Protein AF-A0A7C3L200-F1 (afdb_monomer)

Radius of gyration: 25.93 Å; Cα contacts (8 Å, |Δi|>4): 426; chains: 1; bounding box: 57×47×79 Å

Mean predicted aligned error: 17.03 Å

Foldseek 3Di:
DDPDDADEAACQAPVQQPDPDADDLVVLLVVLLVVQVPLHAEYASAALDPCVVRVSRNCVLVNLLPHDDRDAQDPDPPDPPPDPPDDDDDDDPDPPDDPVLLVVLVVVLVVVVVVDDPLLVLLCVQQCPCVLQVFHKDAQPDDRNDTARIATPVLLEGEAEDDPDDDDPVVVVVVVVVQVVSVVVVHYYTYDYSVVSVLPSNVVSVVVSVVSVVVVVDDDDDDDDDDDPDGGRHGHAYEYEYQAVVRLVSQVVSCVSVVHNNHQEYEYEAEPDQVVRCVPPVDGRVVSVVRCVVVVVVCVVVNHHYHYYYHQQQADPVPGGD

Structure (mmCIF, N/CA/C/O backbone):
data_AF-A0A7C3L200-F1
#
_entry.id   AF-A0A7C3L200-F1
#
loop_
_atom_site.group_PDB
_atom_site.id
_atom_site.type_symbol
_atom_site.label_atom_id
_atom_site.label_alt_id
_atom_site.label_comp_id
_atom_site.label_asym_id
_atom_site.label_entity_id
_atom_site.label_seq_id
_atom_site.pdbx_PDB_ins_code
_atom_site.Cartn_x
_atom_site.Cartn_y
_atom_site.Cartn_z
_atom_site.occupancy
_atom_site.B_iso_or_equiv
_atom_site.auth_seq_id
_atom_site.auth_comp_id
_atom_site.auth_asym_id
_atom_site.auth_atom_id
_atom_site.pdbx_PDB_model_num
ATOM 1 N N . MET A 1 1 ? 2.269 -30.465 -7.472 1.00 78.00 1 MET A N 1
ATOM 2 C CA . MET A 1 1 ? 1.827 -29.055 -7.578 1.00 78.00 1 MET A CA 1
ATOM 3 C C . MET A 1 1 ? 1.839 -28.452 -6.184 1.00 78.00 1 MET A C 1
ATOM 5 O O . MET A 1 1 ? 1.679 -29.228 -5.246 1.00 78.00 1 MET A O 1
ATOM 9 N N . PRO A 1 2 ? 2.092 -27.143 -6.023 1.00 83.12 2 PRO A N 1
ATOM 10 C CA . PRO A 1 2 ? 2.112 -26.536 -4.698 1.00 83.12 2 PRO A CA 1
ATOM 11 C C . PRO A 1 2 ? 0.725 -26.606 -4.052 1.00 83.12 2 PRO A C 1
ATOM 13 O O . PRO A 1 2 ? -0.286 -26.453 -4.733 1.00 83.12 2 PRO A O 1
ATOM 16 N N . GLU A 1 3 ? 0.691 -26.806 -2.736 1.00 86.31 3 GLU A N 1
ATOM 17 C CA . GLU A 1 3 ? -0.548 -26.809 -1.941 1.00 86.31 3 GLU A CA 1
ATOM 18 C C . GLU A 1 3 ? -1.192 -25.417 -1.849 1.00 86.31 3 GLU A C 1
ATOM 20 O O . GLU A 1 3 ? -2.368 -25.286 -1.515 1.00 86.31 3 GLU A O 1
ATOM 25 N N . TYR A 1 4 ? -0.420 -24.366 -2.139 1.00 84.44 4 TYR A N 1
ATOM 26 C CA . TYR A 1 4 ? -0.863 -22.983 -2.086 1.00 84.44 4 TYR A CA 1
ATOM 27 C C . TYR A 1 4 ? -0.248 -22.156 -3.211 1.00 84.44 4 TYR A C 1
ATOM 29 O O . TYR A 1 4 ? 0.960 -22.212 -3.448 1.00 84.44 4 TYR A O 1
ATOM 37 N N . VAL A 1 5 ? -1.077 -21.339 -3.856 1.00 88.88 5 VAL A N 1
ATOM 38 C CA . VAL A 1 5 ? -0.648 -20.334 -4.829 1.00 88.88 5 VAL A CA 1
ATOM 39 C C . VAL A 1 5 ? -0.975 -18.968 -4.255 1.00 88.88 5 VAL A C 1
ATOM 41 O O . VAL A 1 5 ? -2.120 -18.697 -3.908 1.00 88.88 5 VAL A O 1
ATOM 44 N N . ARG A 1 6 ? 0.044 -18.114 -4.165 1.00 87.06 6 ARG A N 1
ATOM 45 C CA . ARG A 1 6 ? 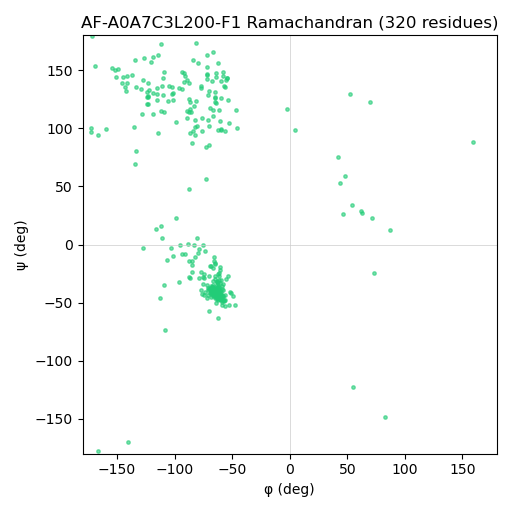-0.115 -16.730 -3.733 1.00 87.06 6 ARG A CA 1
ATOM 46 C C . ARG A 1 6 ? -0.470 -15.859 -4.934 1.00 87.06 6 ARG A C 1
ATOM 48 O O . ARG A 1 6 ? 0.316 -15.791 -5.878 1.00 87.06 6 ARG A O 1
ATOM 55 N N . ILE A 1 7 ? -1.594 -15.154 -4.875 1.00 89.81 7 ILE A N 1
ATOM 56 C CA . ILE A 1 7 ? -2.053 -14.279 -5.961 1.00 89.81 7 ILE A CA 1
ATOM 57 C C . ILE A 1 7 ? -1.733 -12.825 -5.619 1.00 89.81 7 ILE A C 1
ATOM 59 O O . ILE A 1 7 ? -2.125 -12.318 -4.570 1.00 89.81 7 ILE A O 1
ATOM 63 N N . THR A 1 8 ? -1.009 -12.152 -6.515 1.00 94.12 8 THR A N 1
ATOM 64 C CA . THR A 1 8 ? -0.844 -10.695 -6.473 1.00 94.12 8 THR A CA 1
ATOM 65 C C . THR A 1 8 ? -1.611 -10.073 -7.624 1.00 94.12 8 THR A C 1
ATOM 67 O O . THR A 1 8 ? -1.242 -10.278 -8.778 1.00 94.12 8 THR A O 1
ATOM 70 N N . ASP A 1 9 ? -2.644 -9.303 -7.306 1.00 96.81 9 ASP A N 1
ATOM 71 C CA . ASP A 1 9 ? -3.376 -8.536 -8.301 1.00 96.81 9 ASP A CA 1
ATOM 72 C C . ASP A 1 9 ? -2.629 -7.233 -8.605 1.00 96.81 9 ASP A C 1
ATOM 74 O O . ASP A 1 9 ? -2.309 -6.450 -7.707 1.00 96.81 9 ASP A O 1
ATOM 78 N N . VAL A 1 10 ? -2.312 -7.022 -9.879 1.00 96.44 10 VAL A N 1
ATOM 79 C CA . VAL A 1 10 ? -1.591 -5.838 -10.366 1.00 96.44 10 VAL A CA 1
ATOM 80 C C . VAL A 1 10 ? -2.481 -4.927 -11.209 1.00 96.44 10 VAL A C 1
ATOM 82 O O . VAL A 1 10 ? -1.993 -3.937 -11.749 1.00 96.44 10 VAL A O 1
ATOM 85 N N . SER A 1 11 ? -3.781 -5.218 -11.313 1.00 96.19 11 SER A N 1
ATOM 86 C CA . SER A 1 11 ? -4.724 -4.465 -12.146 1.00 96.19 11 SER A CA 1
ATOM 87 C C . SER A 1 11 ? -4.757 -2.967 -11.804 1.00 96.19 11 SER A C 1
ATOM 89 O O . SER A 1 11 ? -4.674 -2.169 -12.737 1.00 96.19 11 SER A O 1
ATOM 91 N N . PRO A 1 12 ? -4.777 -2.535 -10.521 1.00 96.94 12 PRO A N 1
ATOM 92 C CA . PRO A 1 12 ? -4.804 -1.109 -10.170 1.00 96.94 12 PRO A CA 1
ATOM 93 C C . PRO A 1 12 ? -3.532 -0.329 -10.535 1.00 96.94 12 PRO A C 1
ATOM 95 O O . PRO A 1 12 ? -3.579 0.897 -10.637 1.00 96.94 12 PRO A O 1
ATOM 98 N N . ARG A 1 13 ? -2.401 -1.020 -10.740 1.00 97.31 13 ARG A N 1
ATOM 99 C CA . ARG A 1 13 ? -1.118 -0.415 -11.122 1.00 97.31 13 ARG A CA 1
ATOM 100 C C . ARG A 1 13 ? -0.767 -0.727 -12.567 1.00 97.31 13 ARG A C 1
ATOM 102 O O . ARG A 1 13 ? -0.803 0.165 -13.402 1.00 97.31 13 ARG A O 1
ATOM 109 N N . ASP A 1 14 ? -0.376 -1.966 -12.848 1.00 89.94 14 ASP A N 1
ATOM 110 C CA . ASP A 1 14 ? 0.137 -2.387 -14.155 1.00 89.94 14 ASP A CA 1
ATOM 111 C C . ASP A 1 14 ? -0.967 -2.415 -15.215 1.00 89.94 14 ASP A C 1
ATOM 113 O O . ASP A 1 14 ? -0.738 -1.994 -16.344 1.00 89.94 14 ASP A O 1
ATOM 117 N N . GLY A 1 15 ? -2.183 -2.824 -14.836 1.00 92.31 15 GLY A N 1
ATOM 118 C CA . GLY A 1 15 ? -3.348 -2.755 -15.720 1.00 92.31 15 GLY A CA 1
ATOM 119 C C . GLY A 1 15 ? -3.660 -1.310 -16.106 1.00 92.31 15 GLY A C 1
ATOM 120 O O . GLY A 1 15 ? -3.499 -0.922 -17.260 1.00 92.31 15 GLY A O 1
ATOM 121 N N . LEU A 1 16 ? -4.005 -0.478 -15.118 1.00 93.25 16 LEU A N 1
ATOM 122 C CA . LEU A 1 16 ? -4.396 0.919 -15.354 1.00 93.25 16 LEU A CA 1
ATOM 123 C C . LEU A 1 16 ? -3.298 1.792 -15.980 1.00 93.25 16 LEU A C 1
ATOM 125 O O . LEU A 1 16 ? -3.617 2.774 -16.646 1.00 93.25 16 LEU A O 1
ATOM 129 N N . GLN A 1 17 ? -2.018 1.461 -15.793 1.00 84.56 17 GLN A N 1
ATOM 130 C CA . GLN A 1 17 ? -0.909 2.156 -16.456 1.00 84.56 17 GLN A CA 1
ATOM 131 C C . GLN A 1 17 ? -0.949 2.006 -17.985 1.00 84.56 17 GLN A C 1
ATOM 133 O O . GLN A 1 17 ? -0.522 2.920 -18.689 1.00 84.56 17 GLN A O 1
ATOM 138 N N . ASN A 1 18 ? -1.442 0.871 -18.484 1.00 81.38 18 ASN A N 1
ATOM 139 C CA . ASN A 1 18 ? -1.484 0.549 -19.910 1.00 81.38 18 ASN A CA 1
ATOM 140 C C . ASN A 1 18 ? -2.832 0.889 -20.568 1.00 81.38 18 ASN A C 1
ATOM 142 O O . ASN A 1 18 ? -2.988 0.703 -21.775 1.00 81.38 18 ASN A O 1
ATOM 146 N N . GLU A 1 19 ? -3.791 1.414 -19.803 1.00 89.75 19 GLU A N 1
ATOM 147 C CA . GLU A 1 19 ? -5.065 1.877 -20.343 1.00 89.75 19 GLU A CA 1
ATOM 148 C C . GLU A 1 19 ? -4.890 3.185 -21.144 1.00 89.75 19 GLU A C 1
ATOM 150 O O . GLU A 1 19 ? -4.115 4.072 -20.756 1.00 89.75 19 GLU A O 1
ATOM 155 N N . PRO A 1 20 ? -5.627 3.351 -22.260 1.00 84.81 20 PRO A N 1
ATOM 156 C CA . PRO A 1 20 ? -5.490 4.514 -23.136 1.00 84.81 20 PRO A CA 1
ATOM 157 C C . PRO A 1 20 ? -5.998 5.818 -22.500 1.00 84.81 20 PRO A C 1
ATOM 159 O O . PRO A 1 20 ? -5.648 6.901 -22.966 1.00 84.81 20 PRO A O 1
ATOM 162 N N . GLY A 1 21 ? -6.827 5.734 -21.453 1.00 88.44 21 GLY A N 1
ATOM 163 C CA . GLY A 1 21 ? -7.416 6.878 -20.757 1.00 88.44 21 GLY A CA 1
ATOM 164 C C . GLY A 1 21 ? -7.021 6.963 -19.282 1.00 88.44 21 GLY A C 1
ATOM 165 O O . GLY A 1 21 ? -6.602 5.985 -18.668 1.00 88.44 21 GLY A O 1
ATOM 166 N N . ILE A 1 22 ? -7.196 8.147 -18.687 1.00 91.75 22 ILE A N 1
ATOM 167 C CA . ILE A 1 22 ? -6.997 8.348 -17.246 1.00 91.75 22 ILE A CA 1
ATOM 168 C C . ILE A 1 22 ? -8.294 7.996 -16.516 1.00 91.75 22 ILE A C 1
ATOM 170 O O . ILE A 1 22 ? -9.305 8.682 -16.657 1.00 91.75 22 ILE A O 1
ATOM 174 N N . ILE A 1 23 ? -8.247 6.940 -15.706 1.00 93.94 23 ILE A N 1
ATOM 175 C CA . ILE A 1 23 ? -9.368 6.538 -14.852 1.00 93.94 23 ILE A CA 1
ATOM 176 C C . ILE A 1 23 ? -9.446 7.455 -13.615 1.00 93.94 23 ILE A C 1
ATOM 178 O O . ILE A 1 23 ? -8.408 7.701 -12.986 1.00 93.94 23 ILE A O 1
ATOM 182 N N . PRO A 1 24 ? -10.640 7.955 -13.230 1.00 94.81 24 PRO A N 1
ATOM 183 C CA . PRO A 1 24 ? -10.806 8.789 -12.040 1.00 94.81 24 PRO A CA 1
ATOM 184 C C . PRO A 1 24 ? -10.349 8.099 -10.750 1.00 94.81 24 PRO A C 1
ATOM 186 O O . PRO A 1 24 ? -10.572 6.903 -10.559 1.00 94.81 24 PRO A O 1
ATOM 189 N N . THR A 1 25 ? -9.789 8.872 -9.816 1.00 95.25 25 THR A N 1
ATOM 190 C CA . THR A 1 25 ? -9.305 8.388 -8.510 1.00 95.25 25 THR A CA 1
ATOM 191 C C . THR A 1 25 ? -10.352 7.569 -7.754 1.00 95.25 25 THR A C 1
ATOM 193 O O . THR A 1 25 ? -10.029 6.534 -7.179 1.00 95.25 25 THR A O 1
ATOM 196 N N . THR A 1 26 ? -11.620 7.989 -7.784 1.00 89.81 26 THR A N 1
ATOM 197 C CA . THR A 1 26 ? -12.723 7.294 -7.099 1.00 89.81 26 THR A CA 1
ATOM 198 C C . THR A 1 26 ? -12.949 5.880 -7.627 1.00 89.81 26 THR A C 1
ATOM 200 O O . THR A 1 26 ? -13.191 4.969 -6.839 1.00 89.81 26 THR A O 1
ATOM 203 N N . GLU A 1 27 ? -12.814 5.668 -8.937 1.00 92.06 27 GLU A N 1
ATOM 204 C CA . GLU A 1 27 ? -12.959 4.343 -9.549 1.00 92.06 27 GLU A CA 1
ATOM 205 C C . GLU A 1 27 ? -11.737 3.460 -9.275 1.00 92.06 27 GLU A C 1
ATOM 207 O O . GLU A 1 27 ? -11.884 2.264 -9.035 1.00 92.06 27 GLU A O 1
ATOM 212 N N . LYS A 1 28 ? -10.532 4.044 -9.203 1.00 96.56 28 LYS A N 1
ATOM 213 C CA . LYS A 1 28 ? -9.323 3.320 -8.771 1.00 96.56 28 LYS A CA 1
ATOM 214 C C . LYS A 1 28 ? -9.451 2.813 -7.336 1.00 96.56 28 LYS A C 1
ATOM 216 O O . LYS A 1 28 ? -9.172 1.650 -7.058 1.00 96.56 28 LYS A O 1
ATOM 221 N N . VAL A 1 29 ? -9.910 3.680 -6.433 1.00 93.81 29 VAL A N 1
ATOM 222 C CA . VAL A 1 29 ? -10.181 3.338 -5.028 1.00 93.81 29 VAL A CA 1
ATOM 223 C C . VAL A 1 29 ? -11.226 2.229 -4.955 1.00 93.81 29 VAL A C 1
ATOM 225 O O . VAL A 1 29 ? -11.002 1.224 -4.283 1.00 93.81 29 VAL A O 1
ATOM 228 N N . ARG A 1 30 ? -12.328 2.366 -5.702 1.00 89.12 30 ARG A N 1
ATOM 229 C CA . ARG A 1 30 ? -13.382 1.350 -5.774 1.00 89.12 30 ARG A CA 1
ATOM 230 C C . ARG A 1 30 ? -12.849 -0.000 -6.251 1.00 89.12 30 ARG A C 1
ATOM 232 O O . ARG A 1 30 ? -13.189 -1.016 -5.652 1.00 89.12 30 ARG A O 1
ATOM 239 N N . LEU A 1 31 ? -12.004 -0.026 -7.283 1.00 93.12 31 LEU A N 1
ATOM 240 C CA . LEU A 1 31 ? -11.377 -1.255 -7.773 1.00 93.12 31 LEU A CA 1
ATOM 241 C C . LEU A 1 31 ? -10.562 -1.941 -6.670 1.00 93.12 31 LEU A C 1
ATOM 243 O O . LEU A 1 31 ? -10.724 -3.136 -6.445 1.00 93.12 31 LEU A O 1
ATOM 247 N N . VAL A 1 32 ? -9.730 -1.193 -5.944 1.00 94.12 32 VAL A N 1
ATOM 248 C CA . VAL A 1 32 ? -8.917 -1.739 -4.844 1.00 94.12 32 VAL A CA 1
ATOM 249 C C . VAL A 1 32 ? -9.797 -2.255 -3.701 1.00 94.12 32 VAL A C 1
ATOM 251 O O . VAL A 1 32 ? -9.539 -3.339 -3.181 1.00 94.12 32 VAL A O 1
ATOM 254 N N . GLU A 1 33 ? -10.855 -1.526 -3.327 1.00 87.75 33 GLU A N 1
ATOM 255 C CA . GLU A 1 33 ? -11.807 -1.952 -2.289 1.00 87.75 33 GLU A CA 1
ATOM 256 C C . GLU A 1 33 ? -12.561 -3.233 -2.679 1.00 87.75 33 GLU A C 1
ATOM 258 O O . GLU A 1 33 ? -12.804 -4.080 -1.819 1.00 87.75 33 GLU A O 1
ATOM 263 N N . LEU A 1 34 ? -12.910 -3.396 -3.959 1.00 84.38 34 LEU A N 1
ATOM 264 C CA . LEU A 1 34 ? -13.542 -4.611 -4.480 1.00 84.38 34 LEU A CA 1
ATOM 265 C C . LEU A 1 34 ? -12.557 -5.780 -4.538 1.00 84.38 34 LEU A C 1
ATOM 267 O O . LEU A 1 34 ? -12.879 -6.868 -4.069 1.00 84.38 34 LEU A O 1
ATOM 271 N N . LEU A 1 35 ? -11.340 -5.560 -5.043 1.00 88.06 35 LEU A N 1
ATOM 272 C CA . LEU A 1 35 ? -10.286 -6.577 -5.057 1.00 88.06 35 LEU A CA 1
ATOM 273 C C . LEU A 1 35 ? -9.979 -7.067 -3.644 1.00 88.06 35 LEU A C 1
ATOM 275 O O . LEU A 1 35 ? -9.839 -8.268 -3.422 1.00 88.06 35 LEU A O 1
ATOM 279 N N . ALA A 1 36 ? -9.966 -6.167 -2.662 1.00 86.19 36 ALA A N 1
ATOM 280 C CA . ALA A 1 36 ? -9.724 -6.535 -1.279 1.00 86.19 36 ALA A CA 1
ATOM 281 C C . ALA A 1 36 ? -10.812 -7.420 -0.665 1.00 86.19 36 ALA A C 1
ATOM 283 O O . ALA A 1 36 ? -10.550 -8.009 0.377 1.00 86.19 36 ALA A O 1
ATOM 284 N N . GLN A 1 37 ? -11.981 -7.542 -1.304 1.00 81.25 37 GLN A N 1
ATOM 285 C CA . GLN A 1 37 ? -13.081 -8.430 -0.911 1.00 81.25 37 GLN A CA 1
ATOM 286 C C . GLN A 1 37 ? -13.000 -9.822 -1.567 1.00 81.25 37 GLN A C 1
ATOM 288 O O . GLN A 1 37 ? -13.755 -10.717 -1.199 1.00 81.25 37 GLN A O 1
ATOM 293 N N . THR A 1 38 ? -12.081 -10.035 -2.515 1.00 81.50 38 THR A N 1
ATOM 294 C CA . THR A 1 38 ? -11.978 -11.296 -3.279 1.00 81.50 38 THR A CA 1
ATOM 295 C C . THR A 1 38 ? -11.160 -12.385 -2.582 1.00 81.50 38 THR A C 1
ATOM 297 O O . THR A 1 38 ? -11.257 -13.552 -2.951 1.00 81.50 38 THR A O 1
ATOM 300 N N . GLY A 1 39 ? -10.347 -12.017 -1.586 1.00 79.50 39 GLY A N 1
ATOM 301 C CA . GLY A 1 39 ? -9.415 -12.930 -0.916 1.00 79.50 39 GLY A CA 1
ATOM 302 C C . GLY A 1 39 ? -8.040 -13.061 -1.585 1.00 79.50 39 GLY A C 1
ATOM 303 O O . GLY A 1 39 ? -7.286 -13.959 -1.214 1.00 79.50 39 GLY A O 1
ATOM 304 N N . VAL A 1 40 ? -7.687 -12.188 -2.541 1.00 86.88 40 VAL A N 1
ATOM 305 C CA . VAL A 1 40 ? -6.308 -12.093 -3.063 1.00 86.88 40 VAL A CA 1
ATOM 306 C C . VAL A 1 40 ? -5.303 -11.790 -1.949 1.00 86.88 40 VAL A C 1
ATOM 308 O O . VAL A 1 40 ? -5.605 -11.097 -0.980 1.00 86.88 40 VAL A O 1
ATOM 311 N N . ASP A 1 41 ? -4.074 -12.283 -2.088 1.00 88.50 41 ASP A N 1
ATOM 312 C CA . ASP A 1 41 ? -3.058 -12.117 -1.048 1.00 88.50 41 ASP A CA 1
ATOM 313 C C . ASP A 1 41 ? -2.389 -10.741 -1.036 1.00 88.50 41 ASP A C 1
ATOM 315 O O . ASP A 1 41 ? -1.833 -10.307 -0.017 1.00 88.50 41 ASP A O 1
ATOM 319 N N . GLU A 1 42 ? -2.310 -10.109 -2.202 1.00 94.19 42 GLU A N 1
ATOM 320 C CA . GLU A 1 42 ? -1.678 -8.812 -2.392 1.00 94.19 42 GLU A CA 1
ATOM 321 C C . GLU A 1 42 ? -2.324 -8.050 -3.534 1.00 94.19 42 GLU A C 1
ATOM 323 O O . GLU A 1 42 ? -2.688 -8.634 -4.551 1.00 94.19 42 GLU A O 1
ATOM 328 N N . ILE A 1 43 ? -2.411 -6.736 -3.360 1.00 96.75 43 ILE A N 1
ATOM 329 C CA . ILE A 1 43 ? -2.834 -5.802 -4.395 1.00 96.75 43 ILE A CA 1
ATOM 330 C C . ILE A 1 43 ? -1.714 -4.779 -4.568 1.00 96.75 43 ILE A C 1
ATOM 332 O O . ILE A 1 43 ? -1.351 -4.085 -3.614 1.00 96.75 43 ILE A O 1
ATOM 336 N N . GLU A 1 44 ? -1.166 -4.674 -5.777 1.00 97.75 44 GLU A N 1
ATOM 337 C CA . GLU A 1 44 ? -0.285 -3.565 -6.138 1.00 97.75 44 GLU A CA 1
ATOM 338 C C . GLU A 1 44 ? -1.147 -2.366 -6.536 1.00 97.75 44 GLU A C 1
ATOM 340 O O . GLU A 1 44 ? -1.722 -2.312 -7.620 1.00 97.75 44 GLU A O 1
ATOM 345 N N . VAL A 1 45 ? -1.281 -1.425 -5.605 1.00 97.25 45 VAL A N 1
ATOM 346 C CA . VAL A 1 45 ? -2.318 -0.388 -5.619 1.00 97.25 45 VAL A CA 1
ATOM 347 C C . VAL A 1 45 ? -2.016 0.727 -6.613 1.00 97.25 45 VAL A C 1
ATOM 349 O O . VAL A 1 45 ? -2.928 1.268 -7.226 1.00 97.25 45 VAL A O 1
ATOM 352 N N . THR A 1 46 ? -0.749 1.132 -6.718 1.00 98.00 46 THR A N 1
ATOM 353 C CA . THR A 1 46 ? -0.337 2.290 -7.523 1.00 98.00 46 THR A CA 1
ATOM 354 C C . THR A 1 46 ? 1.186 2.332 -7.720 1.00 98.00 46 THR A C 1
ATOM 356 O O . THR A 1 46 ? 1.914 1.442 -7.270 1.00 98.00 46 THR A O 1
ATOM 359 N N . SER A 1 47 ? 1.682 3.372 -8.391 1.00 95.94 47 SER A N 1
ATOM 360 C CA . SER A 1 47 ? 3.099 3.667 -8.597 1.00 95.94 47 SER A CA 1
ATOM 361 C C . SER A 1 47 ? 3.411 5.111 -8.220 1.00 95.94 47 SER A C 1
ATOM 363 O O . SER A 1 47 ? 2.746 6.032 -8.682 1.00 95.94 47 SER A O 1
ATOM 365 N N . PHE A 1 48 ? 4.487 5.328 -7.465 1.00 96.12 48 PHE A N 1
ATOM 366 C CA . PHE A 1 48 ? 5.037 6.661 -7.198 1.00 96.12 48 PHE A CA 1
ATOM 367 C C . PHE A 1 48 ? 6.028 7.090 -8.287 1.00 96.12 48 PHE A C 1
ATOM 369 O O . PHE A 1 48 ? 7.149 7.534 -8.024 1.00 96.12 48 PHE A O 1
ATOM 376 N N . VAL A 1 49 ? 5.617 6.912 -9.539 1.00 88.94 49 VAL A N 1
ATOM 377 C CA . VAL A 1 49 ? 6.317 7.408 -10.722 1.00 88.94 49 VAL A CA 1
ATOM 378 C C . VAL A 1 49 ? 5.943 8.858 -10.990 1.00 88.94 49 VAL A C 1
ATOM 380 O O . VAL A 1 49 ? 4.929 9.364 -10.518 1.00 88.94 49 VAL A O 1
ATOM 383 N N . SER A 1 50 ? 6.792 9.566 -11.728 1.00 89.19 50 SER A N 1
ATOM 384 C CA . SER A 1 50 ? 6.497 10.947 -12.086 1.00 89.19 50 SER A CA 1
ATOM 385 C C . SER A 1 50 ? 5.258 11.007 -13.007 1.00 89.19 50 SER A C 1
ATOM 387 O O . SER A 1 50 ? 5.272 10.380 -14.073 1.00 89.19 50 SER A O 1
ATOM 389 N N . PRO A 1 51 ? 4.225 11.805 -12.654 1.00 90.25 51 PRO A N 1
ATOM 390 C CA . PRO A 1 51 ? 2.992 11.941 -13.440 1.00 90.25 51 PRO A CA 1
ATOM 391 C C . PRO A 1 51 ? 3.217 12.474 -14.858 1.00 90.25 51 PRO A C 1
ATOM 393 O O . PRO A 1 51 ? 2.378 12.300 -15.732 1.00 90.25 51 PRO A O 1
ATOM 396 N N . LYS A 1 52 ? 4.365 13.122 -15.098 1.00 89.88 52 LYS A N 1
ATOM 397 C CA . LYS A 1 52 ? 4.771 13.581 -16.430 1.00 89.88 52 LYS A CA 1
ATOM 398 C C . LYS A 1 52 ? 4.960 12.414 -17.402 1.00 89.88 52 LYS A C 1
ATOM 400 O O . LYS A 1 52 ? 4.700 12.571 -18.588 1.00 89.88 52 LYS A O 1
ATOM 405 N N . TRP A 1 53 ? 5.456 11.281 -16.906 1.00 85.00 53 TRP A N 1
ATOM 406 C CA . TRP A 1 53 ? 5.759 10.106 -17.723 1.00 85.00 53 TRP A CA 1
ATOM 407 C C . TRP A 1 53 ? 4.623 9.088 -17.710 1.00 85.00 53 TRP A C 1
ATOM 409 O O . TRP A 1 53 ? 4.405 8.420 -18.713 1.00 85.00 53 TRP A O 1
ATOM 419 N N . VAL A 1 54 ? 3.900 8.986 -16.592 1.00 88.00 54 VAL A N 1
ATOM 420 C CA . VAL A 1 54 ? 2.749 8.086 -16.444 1.00 88.00 54 VAL A CA 1
ATOM 421 C C . VAL A 1 54 ? 1.587 8.857 -15.804 1.00 88.00 54 VAL A C 1
ATOM 423 O O . VAL A 1 54 ? 1.385 8.779 -14.588 1.00 88.00 54 VAL A O 1
ATOM 426 N N . PRO A 1 55 ? 0.830 9.644 -16.587 1.00 91.88 55 PRO A N 1
ATOM 427 C CA . PRO A 1 55 ? -0.272 10.449 -16.061 1.00 91.88 55 PRO A CA 1
ATOM 428 C C . PRO A 1 55 ? -1.411 9.597 -15.489 1.00 91.88 55 PRO A C 1
ATOM 430 O O . PRO A 1 55 ? -2.084 10.028 -14.554 1.00 91.88 55 PRO A O 1
ATOM 433 N N . GLN A 1 56 ? -1.586 8.365 -15.978 1.00 93.12 56 GLN A N 1
ATOM 434 C CA . GLN A 1 56 ? -2.589 7.411 -15.500 1.00 93.12 56 GLN A CA 1
ATOM 435 C C . GLN A 1 56 ? -2.481 7.141 -13.995 1.00 93.12 56 GLN A C 1
ATOM 437 O O . GLN A 1 56 ? -3.501 6.878 -13.368 1.00 93.12 56 GLN A O 1
ATOM 442 N N . LEU A 1 57 ? -1.280 7.227 -13.411 1.00 95.75 57 LEU A N 1
ATOM 443 C CA . LEU A 1 57 ? -1.013 6.959 -11.991 1.00 95.75 57 LEU A CA 1
ATOM 444 C C . LEU A 1 57 ? -0.616 8.225 -11.213 1.00 95.75 57 LEU A C 1
ATOM 446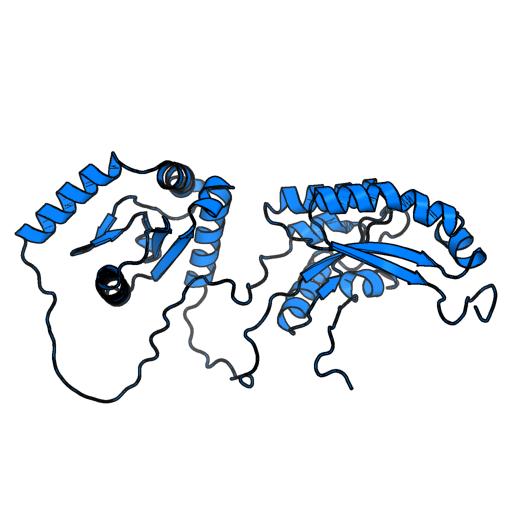 O O . LEU A 1 57 ? -0.079 8.141 -10.110 1.00 95.75 57 LEU A O 1
ATOM 450 N N . GLY A 1 58 ? -0.865 9.410 -11.781 1.00 94.44 58 GLY A N 1
ATOM 451 C CA . GLY A 1 58 ? -0.446 10.680 -11.188 1.00 94.44 58 GLY A CA 1
ATOM 452 C C . GLY A 1 58 ? -1.104 11.017 -9.846 1.00 94.44 58 GLY A C 1
ATOM 453 O O . GLY A 1 58 ? -0.590 11.858 -9.114 1.00 94.44 58 GLY A O 1
ATOM 454 N N . ASP A 1 59 ? -2.203 10.339 -9.521 1.00 96.25 59 ASP A N 1
ATOM 455 C CA . ASP A 1 59 ? -3.030 10.491 -8.323 1.00 96.25 59 ASP A CA 1
ATOM 456 C C . ASP A 1 59 ? -2.715 9.446 -7.233 1.00 96.25 59 ASP A C 1
ATOM 458 O O . ASP A 1 59 ? -3.553 9.137 -6.384 1.00 96.25 59 ASP A O 1
ATOM 462 N N . ALA A 1 60 ? -1.512 8.859 -7.252 1.00 95.69 60 ALA A N 1
ATOM 463 C CA . ALA A 1 60 ? -1.100 7.808 -6.320 1.00 95.69 60 ALA A CA 1
ATOM 464 C C . ALA A 1 60 ? -1.333 8.179 -4.844 1.00 95.69 60 ALA A C 1
ATOM 466 O O . ALA A 1 60 ? -1.806 7.357 -4.058 1.00 95.69 60 ALA A O 1
ATOM 467 N N . LYS A 1 61 ? -1.031 9.426 -4.458 1.00 92.62 61 LYS A N 1
ATOM 468 C CA . LYS A 1 61 ? -1.232 9.898 -3.081 1.00 92.62 61 LYS A CA 1
ATOM 469 C C . LYS A 1 61 ? -2.720 9.968 -2.752 1.00 92.62 61 LYS A C 1
ATOM 471 O O . LYS A 1 61 ? -3.126 9.540 -1.680 1.00 92.62 61 LYS A O 1
ATOM 476 N N . GLU A 1 62 ? -3.526 10.487 -3.663 1.00 92.75 62 GLU A N 1
ATOM 477 C CA . GLU A 1 62 ? -4.965 10.676 -3.524 1.00 92.75 62 GLU A CA 1
ATOM 478 C C . GLU A 1 62 ? -5.693 9.332 -3.419 1.00 92.75 62 GLU A C 1
ATOM 480 O O . GLU A 1 62 ? -6.534 9.176 -2.534 1.00 92.75 62 GLU A O 1
ATOM 485 N N . VAL A 1 63 ? -5.306 8.336 -4.229 1.00 94.25 63 VAL A N 1
ATOM 486 C CA . VAL A 1 63 ? -5.818 6.959 -4.124 1.00 94.25 63 VAL A CA 1
ATOM 487 C C . VAL A 1 63 ? -5.567 6.411 -2.722 1.00 94.25 63 VAL A C 1
ATOM 489 O O . VAL A 1 63 ? -6.501 5.979 -2.053 1.00 94.25 63 VAL A O 1
ATOM 492 N N . LEU A 1 64 ? -4.324 6.475 -2.235 1.00 90.69 64 LEU A N 1
ATOM 493 C CA . LEU A 1 64 ? -3.976 5.935 -0.919 1.00 90.69 64 LEU A CA 1
ATOM 494 C C . LEU A 1 64 ? -4.676 6.663 0.234 1.00 90.69 64 LEU A C 1
ATOM 496 O O . LEU A 1 64 ? -5.061 6.024 1.210 1.00 90.69 64 LEU A O 1
ATOM 500 N N . LYS A 1 65 ? -4.877 7.980 0.116 1.00 86.81 65 LYS A N 1
ATOM 501 C CA . LYS A 1 65 ? -5.623 8.779 1.100 1.00 86.81 65 LYS A CA 1
ATOM 502 C C . LYS A 1 65 ? -7.106 8.423 1.156 1.00 86.81 65 LYS A C 1
ATOM 5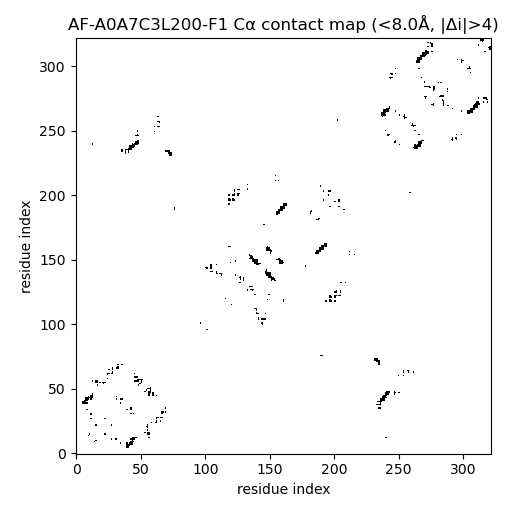04 O O . LYS A 1 65 ? -7.701 8.501 2.225 1.00 86.81 65 LYS A O 1
ATOM 509 N N . ALA A 1 66 ? -7.694 8.072 0.017 1.00 87.31 66 ALA A N 1
ATOM 510 C CA . ALA A 1 66 ? -9.113 7.766 -0.101 1.00 87.31 66 ALA A CA 1
ATOM 511 C C . ALA A 1 66 ? -9.459 6.307 0.246 1.00 87.31 66 ALA A C 1
ATOM 513 O O . ALA A 1 66 ? -10.632 6.002 0.457 1.00 87.31 66 ALA A O 1
ATOM 514 N N . LEU A 1 67 ? -8.468 5.409 0.329 1.00 86.25 67 LEU A N 1
ATOM 515 C CA . LEU A 1 67 ? -8.698 4.013 0.698 1.00 86.25 67 LEU A CA 1
ATOM 516 C C . LEU A 1 67 ? -9.200 3.875 2.133 1.00 86.25 67 LEU A C 1
ATOM 518 O O . LEU A 1 67 ? -8.501 4.203 3.102 1.00 86.25 67 LEU A O 1
ATOM 522 N N . LYS A 1 68 ? -10.372 3.254 2.275 1.00 78.06 68 LYS A N 1
ATOM 523 C CA . LYS A 1 68 ? -10.895 2.866 3.582 1.00 78.06 68 LYS A CA 1
ATOM 524 C C . LYS A 1 68 ? -9.979 1.845 4.266 1.00 78.06 68 LYS A C 1
ATOM 526 O O . LYS A 1 68 ? -9.205 1.128 3.615 1.00 78.06 68 LYS A O 1
ATOM 531 N N . PRO A 1 69 ? -10.030 1.753 5.603 1.00 68.06 69 PRO A N 1
ATOM 532 C CA . PRO A 1 69 ? -9.425 0.643 6.314 1.00 68.06 69 PRO A CA 1
ATOM 533 C C . PRO A 1 69 ? -9.924 -0.691 5.766 1.00 68.06 69 PRO A C 1
ATOM 535 O O . PRO A 1 69 ? -11.129 -0.928 5.720 1.00 68.06 69 PRO A O 1
ATOM 538 N N . LEU A 1 70 ? -8.996 -1.554 5.351 1.00 61.81 70 LEU A N 1
ATOM 539 C CA . LEU A 1 70 ? -9.359 -2.896 4.919 1.00 61.81 70 LEU A CA 1
ATOM 540 C C . LEU A 1 70 ? -9.867 -3.676 6.140 1.00 61.81 70 LEU A C 1
ATOM 542 O O . LEU A 1 70 ? -9.308 -3.507 7.231 1.00 61.81 70 LEU A O 1
ATOM 546 N N . PRO A 1 71 ? -10.917 -4.497 5.989 1.00 50.12 71 PRO A N 1
ATOM 547 C CA . PRO A 1 71 ? -11.369 -5.367 7.063 1.00 50.12 71 PRO A CA 1
ATOM 548 C C . PRO A 1 71 ? -10.230 -6.329 7.406 1.00 50.12 71 PRO A C 1
ATOM 550 O O . PRO A 1 71 ? -9.793 -7.101 6.557 1.00 50.12 71 PRO A O 1
ATOM 553 N N . GLU A 1 72 ? -9.698 -6.242 8.626 1.00 49.81 72 GLU A N 1
ATOM 554 C CA . GLU A 1 72 ? -8.623 -7.130 9.052 1.00 49.81 72 GLU A CA 1
ATOM 555 C C . GLU A 1 72 ? -9.128 -8.565 9.114 1.00 49.81 72 GLU A C 1
ATOM 557 O O . GLU A 1 72 ? -10.098 -8.887 9.802 1.00 49.81 72 GLU A O 1
ATOM 562 N N . GLY A 1 73 ? -8.400 -9.444 8.439 1.00 39.72 73 GLY A N 1
ATOM 563 C CA . GLY A 1 73 ? -8.453 -10.850 8.767 1.00 39.72 73 GLY A CA 1
ATOM 564 C C . GLY A 1 73 ? -7.666 -11.137 10.010 1.00 39.72 73 GLY A C 1
ATOM 565 O O . GLY A 1 73 ? -6.453 -11.290 9.922 1.00 39.72 73 GLY A O 1
ATOM 566 N N . GLY A 1 74 ? -8.378 -11.217 11.129 1.00 32.75 74 GLY A N 1
ATOM 567 C CA . GLY A 1 74 ? -7.950 -11.889 12.348 1.00 32.75 74 GLY A CA 1
ATOM 568 C C . GLY A 1 74 ? -6.493 -11.661 12.750 1.00 32.75 74 GLY A C 1
ATOM 569 O O . GLY A 1 74 ? -5.684 -12.582 12.667 1.00 32.75 74 GLY A O 1
ATOM 570 N N . VAL A 1 75 ? -6.189 -10.484 13.291 1.00 27.95 75 VAL A N 1
ATOM 571 C CA . VAL A 1 75 ? -5.306 -10.398 14.460 1.00 27.95 75 VAL A CA 1
ATOM 572 C C . VAL A 1 75 ? -6.228 -10.078 15.632 1.00 27.95 75 VAL A C 1
ATOM 574 O O . VAL A 1 75 ? -7.067 -9.187 15.538 1.00 27.95 75 VAL A O 1
ATOM 577 N N . GLY A 1 76 ? -6.189 -10.918 16.664 1.00 30.19 76 GLY A N 1
ATOM 578 C CA . GLY A 1 76 ? -7.255 -11.058 17.654 1.00 30.19 76 GLY A CA 1
ATOM 579 C C . GLY A 1 76 ? -7.654 -9.767 18.369 1.00 30.19 76 GLY A C 1
ATOM 580 O O . GLY A 1 76 ? -7.100 -9.440 19.409 1.00 30.19 76 GLY A O 1
ATOM 581 N N . VAL A 1 77 ? -8.720 -9.127 17.892 1.00 30.03 77 VAL A N 1
ATOM 582 C CA . VAL A 1 77 ? -9.756 -8.603 18.783 1.00 30.03 77 VAL A CA 1
ATOM 583 C C . VAL A 1 77 ? -10.641 -9.806 19.085 1.00 30.03 77 VAL A C 1
ATOM 585 O O . VAL A 1 77 ? -11.315 -10.325 18.195 1.00 30.03 77 VAL A O 1
ATOM 588 N N . GLY A 1 78 ? -10.551 -10.339 20.302 1.00 29.12 78 GLY A N 1
ATOM 589 C CA . GLY A 1 78 ? -11.371 -11.471 20.715 1.00 29.12 78 GLY A CA 1
ATOM 590 C C . GLY A 1 78 ? -12.848 -11.090 20.673 1.00 29.12 78 GLY A C 1
ATOM 591 O O . GLY A 1 78 ? -13.356 -10.474 21.601 1.00 29.12 78 GLY A O 1
ATOM 592 N N . PHE A 1 79 ? -13.550 -11.462 19.606 1.00 32.66 79 PHE A N 1
ATOM 593 C CA . PHE A 1 79 ? -15.004 -11.480 19.601 1.00 32.66 79 PHE A CA 1
ATOM 594 C C . PHE A 1 79 ? -15.440 -12.808 20.212 1.00 32.66 79 PHE A C 1
ATOM 596 O O . PHE A 1 79 ? -15.478 -13.829 19.524 1.00 32.66 79 PHE A O 1
ATOM 603 N N . SER A 1 80 ? -15.780 -12.809 21.503 1.00 29.75 80 SER A N 1
ATOM 604 C CA . SER A 1 80 ? -16.571 -13.905 22.065 1.00 29.75 80 SER A CA 1
ATOM 605 C C . SER A 1 80 ? -17.985 -13.794 21.496 1.00 29.75 80 SER A C 1
ATOM 607 O O . SER A 1 80 ? -18.867 -13.141 22.048 1.00 29.75 80 SER A O 1
ATOM 609 N N . ARG A 1 81 ? -18.191 -14.370 20.310 1.00 29.88 81 ARG A N 1
ATOM 610 C CA . ARG A 1 81 ? -19.525 -14.590 19.762 1.00 29.88 81 ARG A CA 1
ATOM 611 C C . ARG A 1 81 ? -20.008 -15.909 20.349 1.00 29.88 81 ARG A C 1
ATOM 613 O O . ARG A 1 81 ? -19.786 -16.963 19.760 1.00 29.88 81 ARG A O 1
ATOM 620 N N . LEU A 1 82 ? -20.625 -15.851 21.529 1.00 31.03 82 LEU A N 1
ATOM 621 C CA . LEU A 1 82 ? -21.381 -16.984 22.051 1.00 31.03 82 LEU A CA 1
ATOM 622 C C . LEU A 1 82 ? -22.503 -17.273 21.051 1.00 31.03 82 LEU A C 1
ATOM 624 O O . LEU A 1 82 ? -23.447 -16.503 20.885 1.00 31.03 82 LEU A O 1
ATOM 628 N N . THR A 1 83 ? -22.338 -18.358 20.305 1.00 31.38 83 THR A N 1
ATOM 629 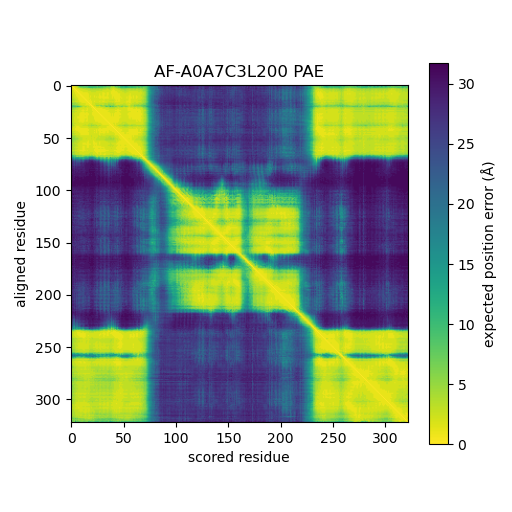C CA . THR A 1 83 ? -23.400 -18.935 19.495 1.00 31.38 83 THR A CA 1
ATOM 630 C C . THR A 1 83 ? -24.488 -19.407 20.445 1.00 31.38 83 THR A C 1
ATOM 632 O O . THR A 1 83 ? -24.216 -20.244 21.306 1.00 31.38 83 THR A O 1
ATOM 635 N N . ASN A 1 84 ? -25.710 -18.899 20.281 1.00 31.36 84 ASN A N 1
ATOM 636 C CA . ASN A 1 84 ? -26.888 -19.476 20.915 1.00 31.36 84 ASN A CA 1
ATOM 637 C C . ASN A 1 84 ? -27.022 -20.928 20.439 1.00 31.36 84 ASN A C 1
ATOM 639 O O . ASN A 1 84 ? -27.521 -21.181 19.344 1.00 31.36 84 ASN A O 1
ATOM 643 N N . GLN A 1 85 ? -26.565 -21.879 21.250 1.00 33.78 85 GLN A N 1
ATOM 644 C CA . GLN A 1 85 ? -27.068 -23.241 21.184 1.00 33.78 85 GLN A CA 1
ATOM 645 C C . GLN A 1 85 ? -28.387 -23.237 21.948 1.00 33.78 85 GLN A C 1
ATOM 647 O O . GLN A 1 85 ? -28.432 -23.160 23.174 1.00 33.78 85 GLN A O 1
ATOM 652 N N . SER A 1 86 ? -29.479 -23.219 21.196 1.00 33.53 86 SER A N 1
ATOM 653 C CA . SER A 1 86 ? -30.808 -23.488 21.714 1.00 33.53 86 SER A CA 1
ATOM 654 C C . SER A 1 86 ? -30.882 -24.948 22.161 1.00 33.53 86 SER A C 1
ATOM 656 O O . SER A 1 86 ? -30.799 -25.859 21.341 1.00 33.53 86 SER A O 1
ATOM 658 N N . GLY A 1 87 ? -31.085 -25.158 23.462 1.00 29.31 87 GLY A N 1
ATOM 659 C CA . GLY A 1 87 ? -31.491 -26.451 24.003 1.00 29.31 87 GLY A CA 1
ATOM 660 C C . GLY A 1 87 ? -31.189 -26.622 25.489 1.00 29.31 87 GLY A C 1
ATOM 661 O O . GLY A 1 87 ? -30.134 -27.149 25.792 1.00 29.31 87 GLY A O 1
ATOM 662 N N . GLN A 1 88 ? -32.145 -26.207 26.343 1.00 29.80 88 GLN A N 1
ATOM 663 C CA . GLN A 1 88 ? -32.522 -26.761 27.672 1.00 29.80 88 GLN A CA 1
ATOM 664 C C . GLN A 1 88 ? -31.384 -26.951 28.713 1.00 29.80 88 GLN A C 1
ATOM 666 O O . GLN A 1 88 ? -30.377 -27.575 28.441 1.00 29.80 88 GLN A O 1
ATOM 671 N N . SER A 1 89 ? -31.443 -26.505 29.969 1.00 27.22 89 SER A N 1
ATOM 672 C CA . SER A 1 89 ? -32.546 -26.350 30.924 1.00 27.22 89 SER A CA 1
ATOM 673 C C . SER A 1 89 ? -32.071 -25.540 32.148 1.00 27.22 89 SER A C 1
ATOM 675 O O . SER A 1 89 ? -30.892 -25.568 32.485 1.00 27.22 89 SER A O 1
ATOM 677 N N . ASP A 1 90 ? -33.020 -24.866 32.800 1.00 38.12 90 ASP A N 1
ATOM 678 C CA . ASP A 1 90 ? -33.018 -24.250 34.138 1.00 38.12 90 ASP A CA 1
ATOM 679 C C . ASP A 1 90 ? -31.788 -24.385 35.060 1.00 38.12 90 ASP A C 1
ATOM 681 O O . ASP A 1 90 ? -31.537 -25.437 35.642 1.00 38.12 90 ASP A O 1
ATOM 685 N N . SER A 1 91 ? -31.167 -23.236 35.360 1.00 28.50 91 SER A N 1
ATOM 686 C CA . SER A 1 91 ? -30.875 -22.808 36.741 1.00 28.50 91 SER A CA 1
ATOM 687 C C . SER A 1 91 ? -30.477 -21.326 36.755 1.00 28.50 91 SER A C 1
ATOM 689 O O . SER A 1 91 ? -29.323 -20.957 36.537 1.00 28.50 91 SER A O 1
ATOM 691 N N . SER A 1 92 ? -31.451 -20.449 36.989 1.00 31.92 92 SER A N 1
ATOM 692 C CA . SER A 1 92 ? -31.248 -19.012 37.163 1.00 31.92 92 SER A CA 1
ATOM 693 C C . SER A 1 92 ? -30.532 -18.710 38.487 1.00 31.92 92 SER A C 1
ATOM 695 O O . SER A 1 92 ? -31.169 -18.676 39.542 1.00 31.92 92 SER A O 1
ATOM 697 N N . VAL A 1 93 ? -29.229 -18.423 38.450 1.00 35.28 93 VAL A N 1
ATOM 698 C CA . VAL A 1 93 ? -28.566 -17.684 39.536 1.00 35.28 93 VAL A CA 1
ATOM 699 C C . VAL A 1 93 ? -28.728 -16.197 39.232 1.00 35.28 93 VAL A C 1
ATOM 701 O O . VAL A 1 93 ? -28.004 -15.610 38.431 1.00 35.28 93 VAL A O 1
ATOM 704 N N . ALA A 1 94 ? -29.750 -15.588 39.825 1.00 36.16 94 ALA A N 1
ATOM 705 C CA . ALA A 1 94 ? -30.031 -14.170 39.673 1.00 36.16 94 ALA A CA 1
ATOM 706 C C . ALA A 1 94 ? -28.915 -13.323 40.317 1.00 36.16 94 ALA A C 1
ATOM 708 O O . ALA A 1 94 ? -28.824 -13.230 41.541 1.00 36.16 94 ALA A O 1
ATOM 709 N N . LEU A 1 95 ? -28.110 -12.628 39.506 1.00 40.06 95 LEU A N 1
ATOM 710 C CA . LEU A 1 95 ? -27.281 -11.493 39.941 1.00 40.06 95 LEU A CA 1
ATOM 711 C C . LEU A 1 95 ? -28.164 -10.258 40.221 1.00 40.06 95 LEU A C 1
ATOM 713 O O . LEU A 1 95 ? -27.984 -9.189 39.645 1.00 40.06 95 LEU A O 1
ATOM 717 N N . GLY A 1 96 ? -29.144 -10.395 41.114 1.00 41.25 96 GLY A N 1
ATOM 718 C CA . GLY A 1 96 ? -29.797 -9.254 41.750 1.00 41.25 96 GLY A CA 1
ATOM 719 C C . GLY A 1 96 ? -28.937 -8.800 42.927 1.00 41.25 96 GLY A C 1
ATOM 720 O O . GLY A 1 96 ? -28.692 -9.590 43.835 1.00 41.25 96 GLY A O 1
ATOM 721 N N . GLN A 1 97 ? -28.439 -7.559 42.934 1.00 48.19 97 GLN A N 1
ATOM 722 C CA . GLN A 1 97 ? -27.639 -7.054 44.060 1.00 48.19 97 GLN A CA 1
ATO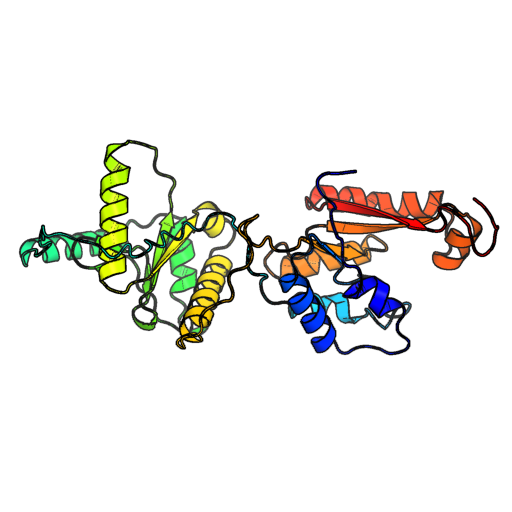M 723 C C . GLN A 1 97 ? -28.156 -5.727 44.620 1.00 48.19 97 GLN A C 1
ATOM 725 O O . GLN A 1 97 ? -28.623 -4.854 43.891 1.00 48.19 97 GLN A O 1
ATOM 730 N N . SER A 1 98 ? -28.074 -5.628 45.952 1.00 47.88 98 SER A N 1
ATOM 731 C CA . SER A 1 98 ? -28.704 -4.613 46.800 1.00 47.88 98 SER A CA 1
ATOM 732 C C . SER A 1 98 ? -28.066 -3.210 46.689 1.00 47.88 98 SER A C 1
ATOM 734 O O . SER A 1 98 ? -26.911 -3.085 46.261 1.00 47.88 98 SER A O 1
ATOM 736 N N . PRO A 1 99 ? -28.766 -2.147 47.145 1.00 50.00 99 PRO A N 1
ATOM 737 C CA . PRO A 1 99 ? -28.308 -0.751 47.071 1.00 50.00 99 PRO A CA 1
ATOM 738 C C . PRO A 1 99 ? -26.921 -0.484 47.683 1.00 50.00 99 PRO A C 1
ATOM 740 O O . PRO A 1 99 ? -26.214 0.429 47.258 1.00 50.00 99 PRO A O 1
ATOM 743 N N . ALA A 1 100 ? -26.496 -1.289 48.664 1.00 46.00 100 ALA A N 1
ATOM 744 C CA . ALA A 1 100 ? -25.202 -1.135 49.327 1.00 46.00 100 ALA A CA 1
ATOM 745 C C . ALA A 1 100 ? -24.015 -1.477 48.408 1.00 46.00 100 ALA A C 1
ATOM 747 O O . ALA A 1 100 ? -23.000 -0.784 48.436 1.00 46.00 100 ALA A O 1
ATOM 748 N N . ARG A 1 101 ? -24.143 -2.502 47.550 1.00 50.41 101 ARG A N 1
ATOM 749 C CA . ARG A 1 101 ? -23.077 -2.869 46.600 1.00 50.41 101 ARG A CA 1
ATOM 750 C C . ARG A 1 101 ? -22.947 -1.857 45.462 1.00 50.41 101 ARG A C 1
ATOM 752 O O . ARG A 1 101 ? -21.829 -1.542 45.075 1.00 50.41 101 ARG A O 1
ATOM 759 N N . GLN A 1 102 ? -24.055 -1.264 45.013 1.00 52.62 102 GLN A N 1
ATOM 760 C CA . GLN A 1 102 ? -24.031 -0.178 44.021 1.00 52.62 102 GLN A CA 1
ATOM 761 C C . GLN A 1 102 ? -23.296 1.067 44.542 1.00 52.62 102 GLN A C 1
ATOM 763 O O . GLN A 1 102 ? -22.548 1.704 43.801 1.00 52.62 102 GLN A O 1
ATOM 768 N N . ARG A 1 103 ? -23.461 1.387 45.833 1.00 55.00 103 ARG A N 1
ATOM 769 C CA . ARG A 1 103 ? -22.774 2.512 46.484 1.00 55.00 103 ARG A CA 1
ATOM 770 C C . ARG A 1 103 ? -21.256 2.301 46.555 1.00 55.00 103 ARG A C 1
ATOM 772 O O . ARG A 1 103 ? -20.507 3.211 46.224 1.00 55.00 103 ARG A O 1
ATOM 779 N N . ILE A 1 104 ? -20.809 1.079 46.857 1.00 57.53 104 ILE A N 1
ATOM 780 C CA . ILE A 1 104 ? -19.382 0.705 46.846 1.00 57.53 104 ILE A CA 1
ATOM 781 C C . ILE A 1 104 ? -18.778 0.834 45.435 1.00 57.53 104 ILE A C 1
ATOM 783 O O . ILE A 1 104 ? -17.654 1.318 45.291 1.00 57.53 104 ILE A O 1
ATOM 787 N N . THR A 1 105 ? -19.507 0.441 44.384 1.00 59.72 105 THR A N 1
ATOM 788 C CA . THR A 1 105 ? -19.046 0.584 42.990 1.00 59.72 105 THR A CA 1
ATOM 789 C C . THR A 1 105 ? -18.914 2.054 42.576 1.00 59.72 105 THR A C 1
ATOM 791 O O . THR A 1 105 ? -17.957 2.416 41.892 1.00 59.72 105 THR A O 1
ATOM 794 N N . LEU A 1 106 ? -19.831 2.921 43.019 1.00 60.69 106 LEU A N 1
ATOM 795 C CA . LEU A 1 106 ? -19.773 4.365 42.758 1.00 60.69 106 LEU A CA 1
ATOM 796 C C . LEU A 1 106 ? -18.549 5.022 43.412 1.00 60.69 106 LEU A C 1
ATOM 798 O O . LEU A 1 106 ? -17.817 5.747 42.735 1.00 60.69 106 LEU A O 1
ATOM 802 N N . ASP A 1 107 ? -18.289 4.727 44.686 1.00 63.88 107 ASP A N 1
ATOM 803 C CA . ASP A 1 107 ? -17.140 5.281 45.414 1.00 63.88 107 ASP A CA 1
ATOM 804 C C . ASP A 1 107 ? -15.808 4.797 44.807 1.00 63.88 107 ASP A C 1
ATOM 806 O O . ASP A 1 107 ? -14.876 5.583 44.609 1.00 63.88 107 ASP A O 1
ATOM 810 N N . ARG A 1 108 ? -15.742 3.522 44.394 1.00 65.19 108 ARG A N 1
ATOM 811 C CA . ARG A 1 108 ? -14.593 2.964 43.660 1.00 65.19 108 ARG A CA 1
ATOM 812 C C . ARG A 1 108 ? -14.382 3.627 42.299 1.00 65.19 108 ARG A C 1
ATOM 814 O O . ARG A 1 108 ? -13.246 3.944 41.959 1.00 65.19 108 ARG A O 1
ATOM 821 N N . ALA A 1 109 ? -15.446 3.896 41.543 1.00 56.50 109 ALA A N 1
ATOM 822 C CA . ALA A 1 109 ? -15.340 4.579 40.254 1.00 56.50 109 ALA A CA 1
ATOM 823 C C . ALA A 1 109 ? -14.768 5.997 40.400 1.00 56.50 109 ALA A C 1
ATOM 825 O O . ALA A 1 109 ? -13.989 6.442 39.559 1.00 56.50 109 ALA A O 1
ATOM 826 N N . HIS A 1 110 ? -15.110 6.711 41.479 1.00 65.31 110 HIS A N 1
ATOM 827 C CA . HIS A 1 110 ? -14.521 8.018 41.775 1.00 65.31 110 HIS A CA 1
ATOM 828 C C . HIS A 1 110 ? -13.021 7.917 42.075 1.00 65.31 110 HIS A C 1
ATOM 830 O O . HIS A 1 110 ? -12.251 8.692 41.511 1.00 65.31 110 HIS A O 1
ATOM 836 N N . ALA A 1 111 ? -12.596 6.942 42.885 1.00 69.81 111 ALA A N 1
ATOM 837 C CA . ALA A 1 111 ? -11.179 6.711 43.168 1.00 69.81 111 ALA A CA 1
ATOM 838 C C . ALA A 1 111 ? -10.380 6.371 41.894 1.00 69.81 111 ALA A C 1
ATOM 840 O O . ALA A 1 111 ? -9.327 6.959 41.651 1.00 69.81 111 ALA A O 1
ATOM 841 N N . LEU A 1 112 ? -10.918 5.504 41.029 1.00 71.75 112 LEU A N 1
ATOM 842 C CA . LEU A 1 112 ? -10.260 5.093 39.783 1.00 71.75 112 LEU A CA 1
ATOM 843 C C . LEU A 1 112 ? -10.089 6.243 38.781 1.00 71.75 112 LEU A C 1
ATOM 845 O O . LEU A 1 112 ? -9.096 6.286 38.062 1.00 71.75 112 LEU A O 1
ATOM 849 N N . ARG A 1 113 ? -10.979 7.249 38.774 1.00 78.25 113 ARG A N 1
ATOM 850 C CA . ARG A 1 113 ? -10.782 8.460 37.948 1.00 78.25 113 ARG A CA 1
ATOM 851 C C . ARG A 1 113 ? -9.519 9.233 38.324 1.00 78.25 113 ARG A C 1
ATOM 853 O O . ARG A 1 113 ? -8.990 9.956 37.483 1.00 78.25 113 ARG A O 1
ATOM 860 N N . HIS A 1 114 ? -9.059 9.133 39.565 1.00 68.44 114 HIS A N 1
ATOM 861 C CA . HIS A 1 114 ? -7.843 9.805 40.017 1.00 68.44 114 HIS A CA 1
ATOM 862 C C . HIS A 1 114 ? -6.592 8.922 39.901 1.00 68.44 114 HIS A C 1
ATOM 864 O O . HIS A 1 114 ? -5.492 9.438 40.067 1.00 68.44 114 HIS A O 1
ATOM 870 N N . ALA A 1 115 ? -6.750 7.633 39.586 1.00 73.06 115 ALA A N 1
ATOM 871 C CA . ALA A 1 115 ? -5.678 6.636 39.569 1.00 73.06 115 ALA A CA 1
ATOM 872 C C . ALA A 1 115 ? -5.389 6.045 38.173 1.00 73.06 115 ALA A C 1
ATOM 874 O O . ALA A 1 115 ? -4.712 5.024 38.083 1.00 73.06 115 ALA A O 1
ATOM 875 N N . MET A 1 116 ? -5.902 6.657 37.098 1.00 80.31 116 MET A N 1
ATOM 876 C CA . MET A 1 116 ? -5.689 6.171 35.728 1.00 80.31 116 MET A CA 1
ATOM 877 C C . MET A 1 116 ? -4.195 6.130 35.365 1.00 80.31 116 MET A C 1
ATOM 879 O O . MET A 1 116 ? -3.433 7.038 35.712 1.00 80.31 116 MET A O 1
ATOM 883 N N . ASN A 1 117 ? -3.782 5.088 34.642 1.00 78.69 117 ASN A N 1
ATOM 884 C CA . ASN A 1 117 ? -2.395 4.918 34.195 1.00 78.69 117 ASN A CA 1
ATOM 885 C C . ASN A 1 117 ? -2.080 5.749 32.926 1.00 78.69 117 ASN A C 1
ATOM 887 O O . ASN A 1 117 ? -2.956 6.388 32.342 1.00 78.69 117 ASN A O 1
ATOM 891 N N . GLY A 1 118 ? -0.808 5.782 32.504 1.00 80.94 118 GLY A N 1
ATOM 892 C CA . GLY A 1 118 ? -0.349 6.581 31.355 1.00 80.94 118 GLY A CA 1
ATOM 893 C C . GLY A 1 118 ? -1.141 6.339 30.056 1.00 80.94 118 GLY A C 1
ATOM 894 O O . GLY A 1 118 ? -1.645 7.310 29.486 1.00 80.94 118 GLY A O 1
ATOM 895 N N . PRO A 1 119 ? -1.299 5.079 29.606 1.00 79.19 119 PRO A N 1
ATOM 896 C CA . PRO A 1 119 ? -2.151 4.731 28.467 1.00 79.19 119 PRO A CA 1
ATOM 897 C C . PRO A 1 119 ? -3.613 5.173 28.636 1.00 79.19 119 PRO A C 1
ATOM 899 O O . PRO A 1 119 ? -4.156 5.844 27.763 1.00 79.19 119 PRO A O 1
ATOM 902 N N . GLU A 1 120 ? -4.249 4.8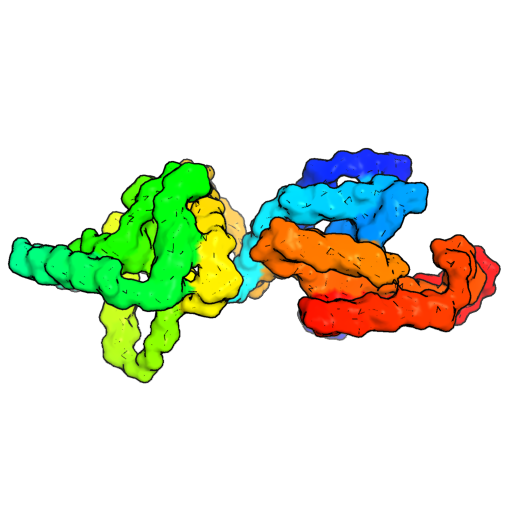94 29.774 1.00 85.00 120 GLU A N 1
ATOM 903 C CA . GLU A 1 120 ? -5.630 5.324 30.036 1.00 85.00 120 GLU A CA 1
ATOM 904 C C . GLU A 1 120 ? -5.785 6.853 29.987 1.00 85.00 120 GLU A C 1
ATOM 906 O O . GLU A 1 120 ? -6.746 7.365 29.412 1.00 85.00 120 GLU A O 1
ATOM 911 N N . HIS A 1 121 ? -4.826 7.605 30.537 1.00 88.25 121 HIS A N 1
ATOM 912 C CA . HIS A 1 121 ? -4.781 9.067 30.422 1.00 88.25 121 HIS A CA 1
ATOM 913 C C . HIS A 1 121 ? -4.684 9.525 28.966 1.00 88.25 121 HIS A C 1
ATOM 915 O O . HIS A 1 121 ? -5.423 10.422 28.547 1.00 88.25 121 HIS A O 1
ATOM 921 N N . ALA A 1 122 ? -3.786 8.913 28.196 1.00 80.62 122 ALA A N 1
ATOM 922 C CA . ALA A 1 122 ? -3.576 9.243 26.796 1.00 80.62 122 ALA A CA 1
ATOM 923 C C . ALA A 1 122 ? -4.843 8.983 25.965 1.00 80.62 122 ALA A C 1
ATOM 925 O O . ALA A 1 122 ? -5.297 9.872 25.240 1.00 80.62 122 ALA A O 1
ATOM 926 N N . LEU A 1 123 ? -5.469 7.813 26.135 1.00 87.00 123 LEU A N 1
ATOM 927 C CA . LEU A 1 123 ? -6.706 7.473 25.437 1.00 87.00 123 LEU A CA 1
ATOM 928 C C . LEU A 1 123 ? -7.884 8.349 25.883 1.00 87.00 123 LEU A C 1
ATOM 930 O O . LEU A 1 123 ? -8.675 8.782 25.046 1.00 87.00 123 LEU A O 1
ATOM 934 N N . TRP A 1 124 ? -7.989 8.683 27.173 1.00 93.25 124 TRP A N 1
ATOM 935 C CA . TRP A 1 124 ? -9.030 9.587 27.665 1.00 93.25 124 T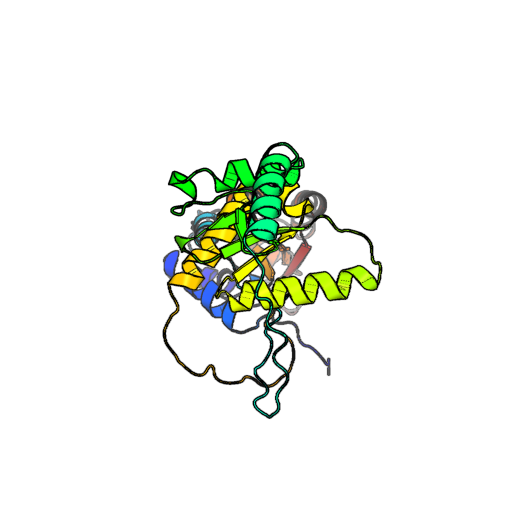RP A CA 1
ATOM 936 C C . TRP A 1 124 ? -8.964 10.967 27.002 1.00 93.25 124 TRP A C 1
ATOM 938 O O . TRP A 1 124 ? -9.994 11.494 26.579 1.00 93.25 124 TRP A O 1
ATOM 948 N N . ASN A 1 125 ? -7.764 11.541 26.872 1.00 88.31 125 ASN A N 1
ATOM 949 C CA . ASN A 1 125 ? -7.572 12.837 26.216 1.00 88.31 125 ASN A CA 1
ATOM 950 C C . ASN A 1 125 ? -8.027 12.814 24.750 1.00 88.31 125 ASN A C 1
ATOM 952 O O . ASN A 1 125 ? -8.553 13.810 24.254 1.00 88.31 125 ASN A O 1
ATOM 956 N N . ALA A 1 126 ? -7.870 11.675 24.072 1.00 82.25 126 ALA A N 1
ATOM 957 C CA . ALA A 1 126 ? -8.338 11.497 22.705 1.00 82.25 126 ALA A CA 1
ATOM 958 C C . ALA A 1 126 ? -9.865 11.294 22.618 1.00 82.25 126 ALA A C 1
ATOM 960 O O . ALA A 1 126 ? -10.511 11.907 21.766 1.00 82.25 126 ALA A O 1
ATOM 961 N N . LEU A 1 127 ? -10.448 10.486 23.514 1.00 88.44 127 LEU A N 1
ATOM 962 C CA . LEU A 1 127 ? -11.881 10.153 23.534 1.00 88.44 127 LEU A CA 1
ATOM 963 C C . LEU A 1 127 ? -12.784 11.285 24.054 1.00 88.44 127 LEU A C 1
ATOM 965 O O . LEU A 1 127 ? -13.950 11.363 23.668 1.00 88.44 127 LEU A O 1
ATOM 969 N N . ASN A 1 128 ? -12.288 12.153 24.941 1.00 91.38 128 ASN A N 1
ATOM 970 C CA . ASN A 1 128 ? -13.090 13.216 25.564 1.00 91.38 128 ASN A CA 1
ATOM 971 C C . ASN A 1 128 ? -13.315 14.441 24.653 1.00 91.38 128 ASN A C 1
ATOM 973 O O . ASN A 1 128 ? -14.038 15.372 25.013 1.00 91.38 128 ASN A O 1
ATOM 977 N N . ASP A 1 129 ? -12.726 14.459 23.458 1.00 84.56 129 ASP A N 1
ATOM 978 C CA . ASP A 1 129 ? -13.002 15.485 22.458 1.00 84.56 129 ASP A CA 1
ATOM 979 C C . ASP A 1 129 ? -14.286 15.153 21.686 1.00 84.56 129 ASP A C 1
ATOM 981 O O . ASP A 1 129 ? -14.284 14.429 20.687 1.00 84.56 129 ASP A O 1
ATOM 985 N N . ARG A 1 130 ? -15.409 15.710 22.150 1.00 79.44 130 ARG A N 1
ATOM 986 C CA . ARG A 1 130 ? -16.722 15.479 21.534 1.00 79.44 130 ARG A CA 1
ATOM 987 C C . ARG A 1 130 ? -16.796 15.969 20.085 1.00 79.44 130 ARG A C 1
ATOM 989 O O . ARG A 1 130 ? -17.504 15.353 19.294 1.00 79.44 130 ARG A O 1
ATOM 996 N N . ALA A 1 131 ? -16.090 17.043 19.728 1.00 70.62 131 ALA A N 1
ATOM 997 C CA . ALA A 1 131 ? -16.106 17.562 18.361 1.00 70.62 131 ALA A CA 1
ATOM 998 C C . ALA A 1 131 ? -15.431 16.580 17.391 1.00 70.62 131 ALA A C 1
ATOM 1000 O O . ALA A 1 131 ? -15.911 16.384 16.277 1.00 70.62 131 ALA A O 1
ATOM 1001 N N . ARG A 1 132 ? -14.360 15.908 17.834 1.00 81.06 132 ARG A N 1
ATOM 1002 C CA . ARG A 1 132 ? -13.684 14.856 17.059 1.00 81.06 132 ARG A CA 1
ATOM 1003 C C . ARG A 1 132 ? -14.473 13.550 17.027 1.00 81.06 132 ARG A C 1
ATOM 1005 O O . ARG A 1 132 ? -14.551 12.897 15.984 1.00 81.06 132 ARG A O 1
ATOM 1012 N N . MET A 1 133 ? -15.008 13.146 18.173 1.00 78.94 133 MET A N 1
ATOM 1013 C CA . MET A 1 133 ? -15.596 11.820 18.344 1.00 78.94 133 MET A CA 1
ATOM 1014 C C . MET A 1 133 ? -17.051 11.733 17.890 1.00 78.94 133 MET A C 1
ATOM 1016 O O . MET A 1 133 ? -17.512 10.636 17.604 1.00 78.94 133 MET A O 1
ATOM 1020 N N . GLY A 1 134 ? -17.785 12.847 17.845 1.00 77.75 134 GLY A N 1
ATOM 1021 C CA . GLY A 1 134 ? -19.221 12.873 17.537 1.00 77.75 134 GLY A CA 1
ATOM 1022 C C . GLY A 1 134 ? -20.114 12.353 18.673 1.00 77.75 134 GLY A C 1
ATOM 1023 O O . GLY A 1 134 ? -21.251 12.793 18.800 1.00 77.75 134 GLY A O 1
ATOM 1024 N N . PHE A 1 135 ? -19.575 11.510 19.555 1.00 83.06 135 PHE A N 1
ATOM 1025 C CA . PHE A 1 135 ? -20.282 10.870 20.664 1.00 83.06 135 PHE A CA 1
ATOM 1026 C C . PHE A 1 135 ? -19.663 11.219 22.018 1.00 83.06 135 PHE A C 1
ATOM 1028 O O . PHE A 1 135 ? -18.480 11.559 22.118 1.00 83.06 135 PHE A O 1
ATOM 1035 N N . LYS A 1 136 ? -20.449 11.111 23.093 1.00 87.50 136 LYS A N 1
ATOM 1036 C CA . LYS A 1 136 ? -19.969 11.364 24.453 1.00 87.50 136 LYS A CA 1
ATOM 1037 C C . LYS A 1 136 ? -19.411 10.100 25.105 1.00 87.50 136 LYS A C 1
ATOM 1039 O O . LYS A 1 136 ? -20.161 9.186 25.454 1.00 87.50 136 LYS A O 1
ATOM 1044 N N . PHE A 1 137 ? -18.110 10.112 25.382 1.00 91.06 137 PHE A N 1
ATOM 1045 C CA . PHE A 1 137 ? -17.457 9.116 26.227 1.00 91.06 137 PHE A CA 1
ATOM 1046 C C . PHE A 1 137 ? -17.420 9.555 27.695 1.00 91.06 137 PHE A C 1
ATOM 1048 O O . PHE A 1 137 ? -17.343 10.738 28.034 1.00 91.06 137 PHE A O 1
ATOM 1055 N N . ARG A 1 138 ? -17.494 8.572 28.587 1.00 90.31 138 ARG A N 1
ATOM 1056 C CA . ARG A 1 138 ? -17.301 8.703 30.032 1.00 90.31 138 ARG A CA 1
ATOM 1057 C C . ARG A 1 138 ? -16.181 7.762 30.434 1.00 90.31 138 ARG A C 1
ATOM 1059 O O . ARG A 1 138 ? -16.164 6.636 29.967 1.00 90.31 138 ARG A O 1
ATOM 1066 N N . ARG A 1 139 ? -15.298 8.198 31.322 1.00 92.25 139 ARG A N 1
ATOM 1067 C CA . ARG A 1 139 ? -14.265 7.344 31.919 1.00 92.25 139 ARG A CA 1
ATOM 1068 C C . ARG A 1 139 ? -14.710 6.744 33.250 1.00 92.25 139 ARG A C 1
ATOM 1070 O O . ARG A 1 139 ? -15.442 7.413 33.991 1.00 92.25 139 ARG A O 1
ATOM 1077 N N . GLN A 1 140 ? -14.225 5.545 33.559 1.00 86.38 140 GLN A N 1
ATOM 1078 C CA . GLN A 1 140 ? -14.459 4.816 34.807 1.00 86.38 140 GLN A CA 1
ATOM 1079 C C . GLN A 1 140 ? -15.957 4.814 35.147 1.00 86.38 140 GLN A C 1
ATOM 1081 O O . GLN A 1 140 ? -16.419 5.408 36.131 1.00 86.38 140 GLN A O 1
ATOM 1086 N N . HIS A 1 141 ? -16.743 4.269 34.216 1.00 84.50 141 HIS A N 1
ATOM 1087 C CA . HIS A 1 141 ? -18.197 4.282 34.259 1.00 84.50 141 HIS A CA 1
ATOM 1088 C C . HIS A 1 141 ? -18.714 3.085 35.066 1.00 84.50 141 HIS A C 1
ATOM 1090 O O . HIS A 1 141 ? -18.506 1.946 34.651 1.00 84.50 141 HIS A O 1
ATOM 1096 N N . PRO A 1 142 ? -19.399 3.314 36.199 1.00 79.44 142 PRO A N 1
ATOM 1097 C CA . PRO A 1 142 ? -19.985 2.231 36.972 1.00 79.44 142 PRO A CA 1
ATOM 1098 C C . PRO A 1 142 ? -21.186 1.644 36.224 1.00 79.44 142 PRO A C 1
ATOM 1100 O O . PRO A 1 142 ? -22.101 2.372 35.838 1.00 79.44 142 PRO A O 1
ATOM 1103 N N . LEU A 1 143 ? -21.190 0.326 36.061 1.00 78.62 143 LEU A N 1
ATOM 1104 C CA . LEU A 1 143 ? -22.263 -0.445 35.451 1.00 78.62 143 LEU A CA 1
ATOM 1105 C C . LEU A 1 143 ? -22.524 -1.692 36.306 1.00 78.62 143 LEU A C 1
ATOM 1107 O O . LEU A 1 143 ? -21.796 -2.682 36.240 1.00 78.62 143 LEU A O 1
ATOM 1111 N N . GLY A 1 144 ? -23.577 -1.633 37.124 1.00 76.62 144 GLY A N 1
ATOM 1112 C CA . GLY A 1 144 ? -23.918 -2.700 38.068 1.00 76.62 144 GLY A CA 1
ATOM 1113 C C . GLY A 1 144 ? -22.744 -3.043 38.998 1.00 76.62 144 GLY A C 1
ATOM 1114 O O . GLY A 1 144 ? -22.281 -2.155 39.721 1.00 76.62 144 GLY A O 1
ATOM 1115 N N . PRO A 1 145 ? -22.268 -4.303 39.030 1.00 72.31 145 PRO A N 1
ATOM 1116 C CA . PRO A 1 145 ? -21.141 -4.696 39.871 1.00 72.31 145 PRO A CA 1
ATOM 1117 C C . PRO A 1 145 ? -19.766 -4.330 39.278 1.00 72.31 145 PRO A C 1
ATOM 1119 O O . PRO A 1 145 ? -18.764 -4.480 39.974 1.00 72.31 145 PRO A O 1
ATOM 1122 N N . PHE A 1 146 ? -19.698 -3.838 38.035 1.00 77.94 146 PHE A N 1
ATOM 1123 C CA . PHE A 1 146 ? -18.443 -3.583 37.323 1.00 77.94 146 PHE A CA 1
ATOM 1124 C C . PHE A 1 146 ? -18.208 -2.094 37.051 1.00 77.94 146 PHE A C 1
ATOM 1126 O O . PHE A 1 146 ? -19.118 -1.266 37.119 1.00 77.94 146 PHE A O 1
ATOM 1133 N N . ILE A 1 147 ? -16.959 -1.750 36.740 1.00 74.81 147 ILE A N 1
ATOM 1134 C CA . ILE A 1 147 ? -16.548 -0.413 36.305 1.00 74.81 147 ILE A CA 1
ATOM 1135 C C . ILE A 1 147 ? -15.867 -0.582 34.950 1.00 74.81 147 ILE A C 1
ATOM 1137 O O . ILE A 1 147 ? -14.974 -1.410 34.812 1.00 74.81 147 ILE A O 1
ATOM 1141 N N . LEU A 1 148 ? -16.333 0.172 33.958 1.00 85.31 148 LEU A N 1
ATOM 1142 C CA . LEU A 1 148 ? -15.795 0.174 32.600 1.00 85.31 148 LEU A CA 1
ATOM 1143 C C . LEU A 1 148 ? -14.791 1.320 32.448 1.00 85.31 148 LEU A C 1
ATOM 1145 O O . LEU A 1 148 ? -15.122 2.448 32.827 1.00 85.31 148 LEU A O 1
ATOM 1149 N N . ASP A 1 149 ? -13.624 1.076 31.845 1.00 85.06 149 ASP A N 1
ATOM 1150 C CA . ASP A 1 149 ? -12.580 2.105 31.695 1.00 85.06 149 ASP A CA 1
ATOM 1151 C C . ASP A 1 149 ? -13.085 3.304 30.902 1.00 85.06 149 ASP A C 1
ATOM 1153 O O . ASP A 1 149 ? -12.969 4.445 31.356 1.00 85.06 149 ASP A O 1
ATOM 1157 N N . PHE A 1 150 ? -13.743 3.048 29.769 1.00 91.56 150 PHE A N 1
ATOM 1158 C CA . PHE A 1 150 ? -14.492 4.050 29.026 1.00 91.56 150 PHE A CA 1
ATOM 1159 C C . PHE A 1 150 ? -15.836 3.505 28.554 1.00 91.56 150 PHE A C 1
ATOM 1161 O O . PHE A 1 150 ? -15.975 2.338 28.201 1.00 91.56 150 PHE A O 1
ATOM 1168 N N . TYR A 1 151 ? -16.844 4.370 28.521 1.00 92.44 151 TYR A N 1
ATOM 1169 C CA . TYR A 1 151 ? -18.193 4.017 28.107 1.00 92.44 151 TYR A CA 1
ATOM 1170 C C . TYR A 1 151 ? -18.854 5.138 27.312 1.00 92.44 151 TYR A C 1
ATOM 1172 O O . TYR A 1 151 ? -18.879 6.296 27.742 1.00 92.44 151 TYR A O 1
ATOM 1180 N N . CYS A 1 152 ? -19.449 4.777 26.181 1.00 88.25 152 CYS A N 1
ATOM 1181 C CA . CYS A 1 152 ? -20.323 5.631 25.398 1.00 88.25 152 CYS A CA 1
ATOM 1182 C C . CYS A 1 152 ? -21.758 5.098 25.454 1.00 88.25 152 CYS A C 1
ATOM 1184 O O . CYS A 1 152 ? -22.056 4.015 24.949 1.00 88.25 152 CYS A O 1
ATOM 1186 N N . HIS A 1 153 ? -22.657 5.883 26.053 1.00 83.81 153 HIS A N 1
ATOM 1187 C CA . HIS A 1 153 ? -24.064 5.504 26.194 1.00 83.81 153 HIS A CA 1
ATOM 1188 C C . HIS A 1 153 ? -24.802 5.485 24.851 1.00 83.81 153 HIS A C 1
ATOM 1190 O O . HIS A 1 153 ? -25.579 4.569 24.604 1.00 83.81 153 HIS A O 1
ATOM 1196 N N . GLU A 1 154 ? -24.519 6.464 23.985 1.00 82.69 154 GLU A N 1
ATOM 1197 C CA . GLU A 1 154 ? -25.149 6.626 22.664 1.00 82.69 154 GLU A CA 1
ATOM 1198 C C . GLU A 1 154 ? -24.945 5.383 21.787 1.00 82.69 154 GLU A C 1
ATOM 1200 O O . GLU A 1 154 ? -25.846 4.976 21.068 1.00 82.69 154 GLU A O 1
ATOM 1205 N N . LEU A 1 155 ? -23.791 4.729 21.930 1.00 80.06 155 LEU A N 1
ATOM 1206 C CA . LEU A 1 155 ? -23.394 3.573 21.129 1.00 80.06 155 LEU A CA 1
ATOM 1207 C C . LEU A 1 155 ? -23.541 2.235 21.864 1.00 80.06 155 LEU A C 1
ATOM 1209 O O . LEU A 1 155 ? -23.230 1.187 21.289 1.00 80.06 155 LEU A O 1
ATOM 1213 N N . ARG A 1 156 ? -23.944 2.261 23.144 1.00 84.94 156 ARG A N 1
ATOM 1214 C CA . ARG A 1 156 ? -23.855 1.121 24.077 1.00 84.94 156 ARG A CA 1
ATOM 1215 C C . ARG A 1 156 ? -22.501 0.409 23.968 1.00 84.94 156 ARG A C 1
ATOM 1217 O O . ARG A 1 156 ? -22.430 -0.795 23.726 1.00 84.94 156 ARG A O 1
ATOM 1224 N N . LEU A 1 157 ? -21.425 1.184 24.087 1.00 87.88 157 LEU A N 1
ATOM 1225 C CA . LEU A 1 157 ? -20.062 0.734 23.811 1.00 87.88 157 LEU A CA 1
ATOM 1226 C C . LEU A 1 157 ? -19.156 0.958 25.021 1.00 87.88 157 LEU A C 1
ATOM 1228 O O . LEU A 1 157 ? -18.967 2.094 25.453 1.00 87.88 157 LEU A O 1
ATOM 1232 N N . ALA A 1 158 ? -18.576 -0.121 25.530 1.00 87.19 158 ALA A N 1
ATOM 1233 C CA . ALA A 1 158 ? -17.469 -0.129 26.471 1.00 87.19 158 ALA A CA 1
ATOM 1234 C C . ALA A 1 158 ? -16.134 -0.206 25.713 1.00 87.19 158 ALA A C 1
ATOM 1236 O O . ALA A 1 158 ? -16.015 -0.936 24.727 1.00 87.19 158 ALA A O 1
ATOM 1237 N N . VAL A 1 159 ? -15.130 0.534 26.177 1.00 86.50 159 VAL A N 1
ATOM 1238 C CA . VAL A 1 159 ? -13.744 0.421 25.711 1.00 86.50 159 VAL A CA 1
ATOM 1239 C C . VAL A 1 159 ? -12.867 0.146 26.920 1.00 86.50 159 VAL A C 1
ATOM 1241 O O . VAL A 1 159 ? -12.926 0.893 27.895 1.00 86.50 159 VAL A O 1
ATOM 1244 N N . GLU A 1 160 ? -12.071 -0.912 26.839 1.00 84.75 160 GLU A N 1
ATOM 1245 C CA . GLU A 1 160 ? -11.165 -1.362 27.895 1.00 84.75 160 GLU A CA 1
ATOM 1246 C C . GLU A 1 160 ? -9.723 -1.245 27.411 1.00 84.75 160 GLU A C 1
ATOM 1248 O O . GLU A 1 160 ? -9.412 -1.620 26.274 1.00 84.75 160 GLU A O 1
ATOM 1253 N N . VAL A 1 161 ? -8.855 -0.703 28.262 1.00 77.94 161 VAL A N 1
ATOM 1254 C CA . VAL A 1 161 ? -7.425 -0.583 27.965 1.00 77.94 161 VAL A CA 1
ATOM 1255 C C . VAL A 1 161 ? -6.723 -1.741 28.650 1.00 77.94 161 VAL A C 1
ATOM 1257 O O . VAL A 1 161 ? -6.587 -1.787 29.868 1.00 77.94 161 VAL A O 1
ATOM 1260 N N . ASP A 1 162 ? -6.329 -2.721 27.848 1.00 73.38 162 ASP A N 1
ATOM 1261 C CA . ASP A 1 162 ? -5.755 -3.961 28.331 1.00 73.38 162 ASP A CA 1
ATOM 1262 C C . ASP A 1 162 ? -4.299 -3.724 28.754 1.00 73.38 162 ASP A C 1
ATOM 1264 O O . ASP A 1 162 ? -3.397 -3.514 27.930 1.00 73.38 162 ASP A O 1
ATOM 1268 N N . GLY A 1 163 ? -4.072 -3.757 30.065 1.00 52.62 163 GLY A N 1
ATOM 1269 C CA . GLY A 1 163 ? -2.767 -4.025 30.636 1.00 52.62 163 GLY A CA 1
ATOM 1270 C C . GLY A 1 163 ? -2.641 -5.521 30.812 1.00 52.62 163 GLY A C 1
ATOM 1271 O O . GLY A 1 163 ? -3.293 -6.072 31.693 1.00 52.62 163 GLY A O 1
ATOM 1272 N N . CYS A 1 164 ? -1.801 -6.165 29.999 1.00 37.66 164 CYS A N 1
ATOM 1273 C CA . CYS A 1 164 ? -1.490 -7.583 30.128 1.00 37.66 164 CYS A CA 1
ATOM 1274 C C . CYS A 1 164 ? -1.213 -7.929 31.601 1.00 37.66 164 CYS A C 1
ATOM 1276 O O . CYS A 1 164 ? -0.136 -7.662 32.135 1.00 37.66 164 CYS A O 1
ATOM 1278 N N . THR A 1 165 ? -2.203 -8.494 32.283 1.00 36.31 165 THR A N 1
ATOM 1279 C CA . THR A 1 165 ? -2.054 -8.955 33.655 1.00 36.31 165 THR A CA 1
ATOM 1280 C C . THR A 1 165 ? -1.910 -10.460 33.615 1.00 36.31 165 THR A C 1
ATOM 1282 O O . THR A 1 165 ? -2.588 -11.188 32.892 1.00 36.31 165 THR A O 1
ATOM 1285 N N . HIS A 1 166 ? -0.871 -10.895 34.309 1.00 33.03 166 HIS A N 1
ATOM 1286 C CA . HIS A 1 166 ? -0.346 -12.239 34.283 1.00 33.03 166 HIS A CA 1
ATOM 1287 C C . HIS A 1 166 ? -1.410 -13.298 34.590 1.00 33.03 166 HIS A C 1
ATOM 1289 O O . HIS A 1 166 ? -2.260 -13.135 35.461 1.00 33.03 166 HIS A O 1
ATOM 1295 N N . ARG A 1 167 ? -1.277 -14.422 33.879 1.00 40.81 167 ARG A N 1
ATOM 1296 C CA . ARG A 1 167 ? -2.000 -15.679 34.083 1.00 40.81 167 ARG A CA 1
ATOM 1297 C C . ARG A 1 167 ? -2.003 -16.072 35.561 1.00 40.81 167 ARG A C 1
ATOM 1299 O O . ARG A 1 167 ? -0.956 -16.443 36.076 1.00 40.81 167 ARG A O 1
ATOM 1306 N N . ASN A 1 168 ? -3.186 -16.101 36.164 1.00 33.25 168 ASN A N 1
ATOM 1307 C CA . ASN A 1 168 ? -3.556 -17.041 37.218 1.00 33.25 168 ASN A CA 1
ATOM 1308 C C . ASN A 1 168 ? -4.946 -17.589 36.865 1.00 33.25 168 ASN A C 1
ATOM 1310 O O . ASN A 1 168 ? -5.821 -16.833 36.445 1.00 33.25 168 ASN A O 1
ATOM 1314 N N . ALA A 1 169 ? -5.133 -18.904 36.988 1.00 41.22 169 ALA A N 1
ATOM 1315 C CA . ALA A 1 169 ? -6.318 -19.621 36.503 1.00 41.22 169 ALA A CA 1
ATOM 1316 C C . ALA A 1 169 ? -7.646 -19.152 37.142 1.00 41.22 169 ALA A C 1
ATOM 1318 O O . ALA A 1 169 ? -8.696 -19.290 36.521 1.00 41.22 169 ALA A O 1
ATOM 1319 N N . ASP A 1 170 ? -7.594 -18.519 38.318 1.00 41.09 170 ASP A N 1
ATOM 1320 C CA . ASP A 1 170 ? -8.768 -17.973 39.015 1.00 41.09 170 ASP A CA 1
ATOM 1321 C C . ASP A 1 170 ? -9.277 -16.642 38.421 1.00 41.09 170 ASP A C 1
ATOM 1323 O O . ASP A 1 170 ? -10.455 -16.314 38.551 1.00 41.09 170 ASP A O 1
ATOM 1327 N N . ALA A 1 171 ? -8.426 -15.876 37.722 1.00 44.09 171 ALA A N 1
ATOM 1328 C CA . ALA A 1 171 ? -8.818 -14.609 37.088 1.00 44.09 171 ALA A CA 1
ATOM 1329 C C . ALA A 1 171 ? -9.644 -14.825 35.803 1.00 44.09 171 ALA A C 1
ATOM 1331 O O . ALA A 1 171 ? -10.513 -14.023 35.467 1.00 44.09 171 ALA A O 1
ATOM 1332 N N . GLN A 1 172 ? -9.429 -15.956 35.123 1.00 42.47 172 GLN A N 1
ATOM 1333 C CA . GLN A 1 172 ? -10.070 -16.288 33.847 1.00 42.47 172 GLN A CA 1
ATOM 1334 C C . GLN A 1 172 ? -11.587 -16.519 33.965 1.00 42.47 172 GLN A C 1
ATOM 1336 O O . GLN A 1 172 ? -12.323 -16.215 33.028 1.00 42.47 172 GLN A O 1
ATOM 1341 N N . GLY A 1 173 ? -12.060 -17.028 35.111 1.00 43.72 173 GLY A N 1
ATOM 1342 C CA . GLY A 1 173 ? -13.492 -17.218 35.377 1.00 43.72 173 GLY A CA 1
ATOM 1343 C C . GLY A 1 173 ? -14.227 -15.903 35.655 1.00 43.72 173 GLY A C 1
ATOM 1344 O O . GLY A 1 173 ? -15.312 -15.679 35.125 1.00 43.72 173 GLY A O 1
ATOM 1345 N N . TYR A 1 174 ? -13.602 -14.999 36.416 1.00 48.97 174 TYR A N 1
ATOM 1346 C CA . TYR A 1 174 ? -14.183 -13.701 36.774 1.00 48.97 174 TYR A CA 1
ATOM 1347 C C . TYR A 1 174 ? -14.314 -12.757 35.565 1.00 48.97 174 TYR A C 1
ATOM 1349 O O . TYR A 1 174 ? -15.328 -12.070 35.424 1.00 48.97 174 TYR A O 1
ATOM 1357 N N . ASP A 1 175 ? -13.334 -12.766 34.656 1.00 55.53 175 ASP A N 1
ATOM 1358 C CA . ASP A 1 175 ? -13.381 -11.963 33.427 1.00 55.53 175 ASP A CA 1
ATOM 1359 C C . ASP A 1 175 ? -14.434 -12.473 32.428 1.00 55.53 175 ASP A C 1
ATOM 1361 O O . ASP A 1 175 ? -15.152 -11.673 31.826 1.00 55.53 175 ASP A O 1
ATOM 1365 N N . ALA A 1 176 ? -14.608 -13.793 32.295 1.00 59.97 176 ALA A N 1
ATOM 1366 C CA . ALA A 1 176 ? -15.621 -14.368 31.406 1.00 59.97 176 ALA A CA 1
ATOM 1367 C C . ALA A 1 176 ? -17.059 -14.107 31.896 1.00 59.97 176 ALA A C 1
ATOM 1369 O O . ALA A 1 176 ? -17.953 -13.813 31.095 1.00 59.97 176 ALA A O 1
ATOM 1370 N N . GLU A 1 177 ? -17.292 -14.174 33.211 1.00 63.22 177 GLU A N 1
ATOM 1371 C CA . GLU A 1 177 ? -18.577 -13.813 33.822 1.00 63.22 177 GLU A CA 1
ATOM 1372 C C . GLU A 1 177 ? -18.880 -12.317 33.668 1.00 63.22 177 GLU A C 1
ATOM 1374 O O . GLU A 1 177 ? -20.012 -11.946 33.337 1.00 63.22 177 GLU A O 1
ATOM 1379 N N . ARG A 1 178 ? -17.867 -11.457 33.841 1.00 67.56 178 ARG A N 1
ATOM 1380 C CA . ARG A 1 178 ? -17.969 -10.012 33.598 1.00 67.56 178 ARG A CA 1
ATOM 1381 C C . ARG A 1 178 ? -18.369 -9.718 32.157 1.00 67.56 178 ARG A C 1
ATOM 1383 O O . ARG A 1 178 ? -19.339 -8.991 31.943 1.00 67.56 178 ARG A O 1
ATOM 1390 N N . ASP A 1 179 ? -17.663 -10.288 31.187 1.00 65.75 179 ASP A N 1
ATOM 1391 C CA . ASP A 1 179 ? -17.937 -10.073 29.764 1.00 65.75 179 ASP A CA 1
ATOM 1392 C C . ASP A 1 179 ? -19.354 -10.526 29.394 1.00 65.75 179 ASP A C 1
ATOM 1394 O O . ASP A 1 179 ? -20.096 -9.802 28.726 1.00 65.75 179 ASP A O 1
ATOM 1398 N N . THR A 1 180 ? -19.764 -11.695 29.896 1.00 71.69 180 THR A N 1
ATOM 1399 C CA . THR A 1 180 ? -21.107 -12.250 29.676 1.00 71.69 180 THR A CA 1
ATOM 1400 C C . THR A 1 180 ? -22.186 -11.345 30.270 1.00 71.69 180 THR A C 1
ATOM 1402 O O . THR A 1 180 ? -23.207 -11.076 29.631 1.00 71.69 180 THR A O 1
ATOM 1405 N N . TRP A 1 181 ? -21.963 -10.821 31.477 1.00 76.00 181 TRP A N 1
ATOM 1406 C CA . TRP A 1 181 ? -22.910 -9.921 32.125 1.00 76.00 181 TRP A CA 1
ATOM 1407 C C . TRP A 1 181 ? -22.997 -8.566 31.411 1.00 76.00 181 TRP A C 1
ATOM 1409 O O . TRP A 1 181 ? -24.105 -8.102 31.147 1.00 76.00 181 TRP A O 1
ATOM 1419 N N . VAL A 1 182 ? -21.872 -7.950 31.032 1.00 74.56 182 VAL A N 1
ATOM 1420 C CA . VAL A 1 182 ? -21.862 -6.676 30.284 1.00 74.56 182 VAL A CA 1
ATOM 1421 C C . VAL A 1 182 ? -22.572 -6.836 28.936 1.00 74.56 182 VAL A C 1
ATOM 1423 O O . VAL A 1 182 ? -23.427 -6.016 28.593 1.00 74.56 182 VAL A O 1
ATOM 1426 N N . ALA A 1 183 ? -22.316 -7.935 28.222 1.00 74.44 183 ALA A N 1
ATOM 1427 C CA . ALA A 1 183 ? -23.011 -8.258 26.980 1.00 74.44 183 ALA A CA 1
ATOM 1428 C C . ALA A 1 183 ? -24.525 -8.441 27.186 1.00 74.44 183 ALA A C 1
ATOM 1430 O O . ALA A 1 183 ? -25.315 -7.955 26.376 1.00 74.44 183 ALA A O 1
ATOM 1431 N N . SER A 1 184 ? -24.952 -9.062 28.296 1.00 72.69 184 SER A N 1
ATOM 1432 C CA . SER A 1 184 ? -26.378 -9.214 28.639 1.00 72.69 184 SER A CA 1
ATOM 1433 C C . SER A 1 184 ? -27.105 -7.876 28.835 1.00 72.69 184 SER A C 1
ATOM 1435 O O . SER A 1 184 ? -28.313 -7.796 28.629 1.00 72.69 184 SER A O 1
ATOM 1437 N N . GLN A 1 185 ? -26.376 -6.806 29.177 1.00 78.69 185 GLN A N 1
ATOM 1438 C CA . GLN A 1 185 ? -26.914 -5.443 29.258 1.00 78.69 185 GLN A CA 1
ATOM 1439 C C . GLN A 1 185 ? -27.023 -4.763 27.878 1.00 78.69 185 GLN A C 1
ATOM 1441 O O . GLN A 1 185 ? -27.348 -3.578 27.787 1.00 78.69 185 GLN A O 1
ATOM 1446 N N . GLY A 1 186 ? -26.742 -5.491 26.791 1.00 79.38 186 GLY A N 1
ATOM 1447 C CA . GLY A 1 186 ? -26.741 -4.972 25.424 1.00 79.38 186 GLY A CA 1
ATOM 1448 C C . GLY A 1 186 ? -25.565 -4.040 25.136 1.00 79.38 186 GLY A C 1
ATOM 1449 O O . GLY A 1 186 ? -25.673 -3.188 24.253 1.00 79.38 186 GLY A O 1
ATOM 1450 N N . ILE A 1 187 ? -24.477 -4.164 25.903 1.00 81.38 187 ILE A N 1
ATOM 1451 C CA . ILE A 1 187 ? -23.269 -3.353 25.762 1.00 81.38 187 ILE A CA 1
ATOM 1452 C C . ILE A 1 187 ? -22.210 -4.162 25.024 1.00 81.38 187 ILE A C 1
ATOM 1454 O O . ILE A 1 187 ? -21.926 -5.310 25.354 1.00 81.38 187 ILE A O 1
ATOM 1458 N N . ARG A 1 188 ? -21.628 -3.540 24.004 1.00 82.06 188 ARG A N 1
ATOM 1459 C CA . ARG A 1 188 ? -20.521 -4.091 23.223 1.00 82.06 188 ARG A CA 1
ATOM 1460 C C . ARG A 1 188 ? -19.208 -3.660 23.857 1.00 82.06 188 ARG A C 1
ATOM 1462 O O . ARG A 1 188 ? -19.122 -2.527 24.316 1.00 82.06 188 ARG A O 1
ATOM 1469 N N . THR A 1 189 ? -18.190 -4.511 23.821 1.00 79.62 189 THR A N 1
ATOM 1470 C CA . THR A 1 189 ? -16.872 -4.203 24.395 1.00 79.62 189 THR A CA 1
ATOM 1471 C C . THR A 1 189 ? -15.802 -4.221 23.310 1.00 79.62 189 THR A C 1
ATOM 1473 O O . THR A 1 189 ? -15.716 -5.172 22.536 1.00 79.62 189 THR A O 1
ATOM 1476 N N . ILE A 1 190 ? -14.983 -3.170 23.255 1.00 78.31 190 ILE A N 1
ATOM 1477 C CA . ILE A 1 190 ? -13.745 -3.111 22.471 1.00 78.31 190 ILE A CA 1
ATOM 1478 C C . ILE A 1 190 ? -12.574 -3.124 23.449 1.00 78.31 190 ILE A C 1
ATOM 1480 O O . ILE A 1 190 ? -12.527 -2.305 24.363 1.00 78.31 190 ILE A O 1
ATOM 1484 N N . ARG A 1 191 ? -11.607 -4.015 23.232 1.00 77.56 191 ARG A N 1
ATOM 1485 C CA . ARG A 1 191 ? -10.347 -4.026 23.984 1.00 77.56 191 ARG A CA 1
ATOM 1486 C C . ARG A 1 191 ? -9.232 -3.413 23.151 1.00 77.56 191 ARG A C 1
ATOM 1488 O O . ARG A 1 191 ? -9.113 -3.717 21.965 1.00 77.56 191 ARG A O 1
ATOM 1495 N N . VAL A 1 192 ? -8.425 -2.560 23.772 1.00 68.56 192 VAL A N 1
ATOM 1496 C CA . VAL A 1 192 ? -7.277 -1.899 23.146 1.00 68.56 192 VAL A CA 1
ATOM 1497 C C . VAL A 1 192 ? -6.024 -2.207 23.949 1.00 68.56 192 VAL A C 1
ATOM 1499 O O . VAL A 1 192 ? -6.021 -2.034 25.161 1.00 68.56 192 VAL A O 1
ATOM 1502 N N . SER A 1 193 ? -4.943 -2.620 23.288 1.00 75.50 193 SER A N 1
ATOM 1503 C CA . SER A 1 193 ? -3.670 -2.845 23.974 1.00 75.50 193 SER A CA 1
ATOM 1504 C C . SER A 1 193 ? -2.997 -1.541 24.405 1.00 75.50 193 SER A C 1
ATOM 1506 O O . SER A 1 193 ? -3.014 -0.548 23.670 1.00 75.50 193 SER A O 1
ATOM 1508 N N . ASN A 1 194 ? -2.312 -1.580 25.553 1.00 70.44 194 ASN A N 1
ATOM 1509 C CA . ASN A 1 194 ? -1.444 -0.491 26.009 1.00 70.44 194 ASN A CA 1
ATOM 1510 C C . ASN A 1 194 ? -0.465 -0.017 24.927 1.00 70.44 194 ASN A C 1
ATOM 1512 O O . ASN A 1 194 ? -0.347 1.186 24.711 1.00 70.44 194 ASN A O 1
ATOM 1516 N N . ASP A 1 195 ? 0.182 -0.936 24.207 1.00 63.06 195 ASP A N 1
ATOM 1517 C CA . ASP A 1 195 ? 1.163 -0.591 23.169 1.00 63.06 195 ASP A CA 1
ATOM 1518 C C . ASP A 1 195 ? 0.553 0.249 22.041 1.00 63.06 195 ASP A C 1
ATOM 1520 O O . ASP A 1 195 ? 1.170 1.208 21.580 1.00 63.06 195 ASP A O 1
ATOM 1524 N N . SER A 1 196 ? -0.684 -0.057 21.633 1.00 53.66 196 SER A N 1
ATOM 1525 C CA . SER A 1 196 ? -1.382 0.711 20.593 1.00 53.66 196 SER A CA 1
ATOM 1526 C C . SER A 1 196 ? -1.719 2.122 21.072 1.00 53.66 196 SER A C 1
ATOM 1528 O O . SER A 1 196 ? -1.605 3.082 20.313 1.00 53.66 196 SER A O 1
ATOM 1530 N N . VAL A 1 197 ? -2.108 2.253 22.342 1.00 70.38 197 VAL A N 1
ATOM 1531 C CA . VAL A 1 197 ? -2.433 3.544 22.958 1.00 70.38 197 VAL A CA 1
ATOM 1532 C C . VAL A 1 197 ? -1.182 4.393 23.174 1.00 70.38 197 VAL A C 1
ATOM 1534 O O . VAL A 1 197 ? -1.228 5.601 22.963 1.00 70.38 197 VAL A O 1
ATOM 1537 N N . ILE A 1 198 ? -0.067 3.778 23.577 1.00 66.44 198 ILE A N 1
ATOM 1538 C CA . ILE A 1 198 ? 1.228 4.454 23.733 1.00 66.44 198 ILE A CA 1
ATOM 1539 C C . ILE A 1 198 ? 1.740 4.933 22.375 1.00 66.44 198 ILE A C 1
ATOM 1541 O O . ILE A 1 198 ? 2.257 6.044 22.281 1.00 66.44 198 ILE A O 1
ATOM 1545 N N . ALA A 1 199 ? 1.596 4.104 21.338 1.00 52.81 199 ALA A N 1
ATOM 1546 C CA . ALA A 1 199 ? 2.031 4.441 19.991 1.00 52.81 199 ALA A CA 1
ATOM 1547 C C . ALA A 1 199 ? 1.252 5.636 19.425 1.00 52.81 199 ALA A C 1
ATOM 1549 O O . ALA A 1 199 ? 1.872 6.582 18.941 1.00 52.81 199 ALA A O 1
ATOM 1550 N N . ASP A 1 200 ? -0.085 5.603 19.490 1.00 58.25 200 ASP A N 1
ATOM 1551 C CA . ASP A 1 200 ? -0.922 6.723 19.057 1.00 58.25 200 ASP A CA 1
ATOM 1552 C C . ASP A 1 200 ? -2.341 6.670 19.674 1.00 58.25 200 ASP A C 1
ATOM 1554 O O . ASP A 1 200 ? -3.235 5.979 19.164 1.00 58.25 200 ASP A O 1
ATOM 1558 N N . PRO A 1 201 ? -2.611 7.440 20.743 1.00 67.19 201 PRO A N 1
ATOM 1559 C CA . PRO A 1 201 ? -3.912 7.431 21.410 1.00 67.19 201 PRO A CA 1
ATOM 1560 C C . PRO A 1 201 ? -5.021 8.079 20.565 1.00 67.19 201 PRO A C 1
ATOM 1562 O O . PRO A 1 201 ? -6.195 7.727 20.711 1.00 67.19 201 PRO A O 1
ATOM 1565 N N . ILE A 1 202 ? -4.674 9.015 19.671 1.00 66.88 202 ILE A N 1
ATOM 1566 C CA . ILE A 1 202 ? -5.641 9.680 18.790 1.00 66.88 202 ILE A CA 1
ATOM 1567 C C . ILE A 1 202 ? -6.122 8.687 17.736 1.00 66.88 202 ILE A C 1
ATOM 1569 O O . ILE A 1 202 ? -7.326 8.591 17.491 1.00 66.88 202 ILE A O 1
ATOM 1573 N N . MET A 1 203 ? -5.207 7.912 17.153 1.00 60.22 203 MET A N 1
ATOM 1574 C CA . MET A 1 203 ? -5.555 6.908 16.152 1.00 60.22 203 MET A CA 1
ATOM 1575 C C . MET A 1 203 ? -6.435 5.796 16.733 1.00 60.22 203 MET A C 1
ATOM 1577 O O . MET A 1 203 ? -7.431 5.408 16.115 1.00 60.22 203 MET A O 1
ATOM 1581 N N . VAL A 1 204 ? -6.134 5.330 17.949 1.00 66.81 204 VAL A N 1
ATOM 1582 C CA . VAL A 1 204 ? -7.004 4.391 18.674 1.00 66.81 204 VAL A CA 1
ATOM 1583 C C . VAL A 1 204 ? -8.420 4.961 18.822 1.00 66.81 204 VAL A C 1
ATOM 1585 O O . VAL A 1 204 ? -9.395 4.274 18.509 1.00 66.81 204 VAL A O 1
ATOM 1588 N N . ALA A 1 205 ? -8.555 6.220 19.251 1.00 73.44 205 ALA A N 1
ATOM 1589 C CA . ALA A 1 205 ? -9.857 6.867 19.406 1.00 73.44 205 ALA A CA 1
ATOM 1590 C C . ALA A 1 205 ? -10.622 6.971 18.074 1.00 73.44 205 ALA A C 1
ATOM 1592 O O . ALA A 1 205 ? -11.806 6.638 18.012 1.00 73.44 205 ALA A O 1
ATOM 1593 N N . LEU A 1 206 ? -9.954 7.355 16.982 1.00 62.84 206 LEU A N 1
ATOM 1594 C CA . LEU A 1 206 ? -10.575 7.403 15.654 1.00 62.84 206 LEU A CA 1
ATOM 1595 C C . LEU A 1 206 ? -11.018 6.014 15.176 1.00 62.84 206 LEU A C 1
ATOM 1597 O O . LEU A 1 206 ? -12.111 5.877 14.632 1.00 62.84 206 LEU A O 1
ATOM 1601 N N . ARG A 1 207 ? -10.238 4.962 15.452 1.00 64.69 207 ARG A N 1
ATOM 1602 C CA . ARG A 1 207 ? -10.623 3.582 15.129 1.00 64.69 207 ARG A CA 1
ATOM 1603 C C . ARG A 1 207 ? -11.869 3.138 15.894 1.00 64.69 207 ARG A C 1
ATOM 1605 O O . ARG A 1 207 ? -12.756 2.532 15.297 1.00 64.69 207 ARG A O 1
ATOM 1612 N N . ILE A 1 208 ? -11.957 3.465 17.185 1.00 76.69 208 ILE A N 1
ATOM 1613 C CA . ILE A 1 208 ? -13.151 3.220 18.010 1.00 76.69 208 ILE A CA 1
ATOM 1614 C C . ILE A 1 208 ? -14.368 3.930 17.405 1.00 76.69 208 ILE A C 1
ATOM 1616 O O . ILE A 1 208 ? -15.434 3.326 17.291 1.00 76.69 208 ILE A O 1
ATOM 1620 N N . ARG A 1 209 ? -14.206 5.188 16.976 1.00 75.12 209 ARG A N 1
ATOM 1621 C CA . ARG A 1 209 ? -15.268 5.966 16.321 1.00 75.12 209 ARG A CA 1
ATOM 1622 C C . ARG A 1 209 ? -15.743 5.310 15.026 1.00 75.12 209 ARG A C 1
ATOM 1624 O O . ARG A 1 209 ? -16.943 5.183 14.820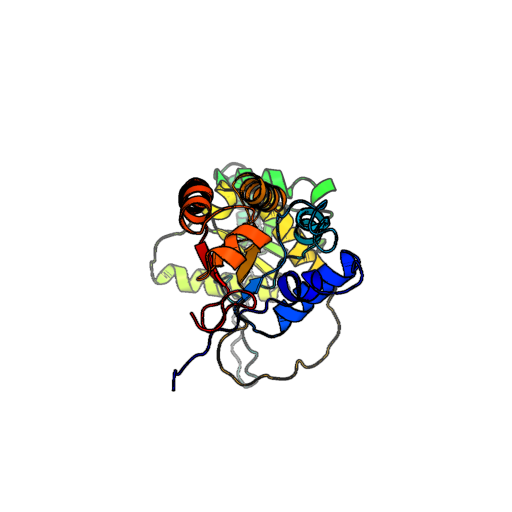 1.00 75.12 209 ARG A O 1
ATOM 1631 N N . ASP A 1 210 ? -14.824 4.885 14.168 1.00 62.78 210 ASP A N 1
ATOM 1632 C CA . ASP A 1 210 ? -15.176 4.300 12.874 1.00 62.78 210 ASP A CA 1
ATOM 1633 C C . ASP A 1 210 ? -15.882 2.946 13.040 1.00 62.78 210 ASP A C 1
ATOM 1635 O O . ASP A 1 210 ? -16.866 2.675 12.353 1.00 62.78 210 ASP A O 1
ATOM 1639 N N . ILE A 1 211 ? -15.433 2.120 13.995 1.00 61.62 211 ILE A N 1
ATOM 1640 C CA . ILE A 1 211 ? -16.116 0.869 14.359 1.00 61.62 211 ILE A CA 1
ATOM 1641 C C . ILE A 1 211 ? -17.530 1.170 14.854 1.00 61.62 211 ILE A C 1
ATOM 1643 O O . ILE A 1 211 ? -18.478 0.520 14.422 1.00 61.62 211 ILE A O 1
ATOM 1647 N N . ALA A 1 212 ? -17.680 2.171 15.720 1.00 67.44 212 ALA A N 1
ATOM 1648 C CA . ALA A 1 212 ? -18.974 2.575 16.242 1.00 67.44 212 ALA A CA 1
ATOM 1649 C C . ALA A 1 212 ? -19.938 3.072 15.152 1.00 67.44 212 ALA A C 1
ATOM 1651 O O . ALA A 1 212 ? -21.111 2.711 15.172 1.00 67.44 212 ALA A O 1
ATOM 1652 N N . LEU A 1 213 ? -19.446 3.846 14.182 1.00 63.62 213 LEU A N 1
ATOM 1653 C CA . LEU A 1 213 ? -20.240 4.326 13.048 1.00 63.62 213 LEU A CA 1
ATOM 1654 C C . LEU A 1 213 ? -20.646 3.187 12.105 1.00 63.62 213 LEU A C 1
ATOM 1656 O O . LEU A 1 213 ? -21.795 3.123 11.676 1.00 63.62 213 LEU A O 1
ATOM 1660 N N . ALA A 1 214 ? -19.735 2.253 11.817 1.00 58.41 214 ALA A N 1
ATOM 1661 C CA . ALA A 1 214 ? -20.050 1.065 11.020 1.00 58.41 214 ALA A CA 1
ATOM 1662 C C . ALA A 1 214 ? -21.095 0.169 11.710 1.00 58.41 214 ALA A C 1
ATOM 1664 O O . ALA A 1 214 ? -21.912 -0.471 11.055 1.00 58.41 214 ALA A O 1
ATOM 1665 N N . MET A 1 215 ? -21.067 0.147 13.040 1.00 62.50 215 MET A N 1
ATOM 1666 C CA . MET A 1 215 ? -21.990 -0.585 13.897 1.00 62.50 215 MET A CA 1
ATOM 1667 C C . MET A 1 215 ? -23.389 0.035 14.008 1.00 62.50 215 MET A C 1
ATOM 1669 O O . MET A 1 215 ? -24.326 -0.689 14.330 1.00 62.50 215 MET A O 1
ATOM 1673 N N . ASP A 1 216 ? -23.519 1.345 13.806 1.00 56.97 216 ASP A N 1
ATOM 1674 C CA . ASP A 1 216 ? -24.791 2.083 13.834 1.00 56.97 216 ASP A CA 1
ATOM 1675 C C . ASP A 1 216 ? -25.479 2.074 12.454 1.00 56.97 216 ASP A C 1
ATOM 1677 O O . ASP A 1 216 ? -26.700 2.066 12.344 1.00 56.97 216 ASP A O 1
ATOM 1681 N N . ALA A 1 217 ? -24.689 1.964 11.380 1.00 51.75 217 ALA A N 1
ATOM 1682 C CA . ALA A 1 217 ? -25.171 1.875 10.001 1.00 51.75 217 ALA A CA 1
ATOM 1683 C C . ALA A 1 217 ? -25.771 0.502 9.613 1.00 51.75 217 ALA A C 1
ATOM 1685 O O . ALA A 1 217 ? -26.177 0.320 8.465 1.00 51.75 217 ALA A O 1
ATOM 1686 N N . GLY A 1 218 ? -25.806 -0.473 10.530 1.00 46.47 218 GLY A N 1
ATOM 1687 C CA . GLY A 1 218 ? -26.140 -1.869 10.239 1.00 46.47 218 GLY A CA 1
ATOM 1688 C C . GLY A 1 218 ? -27.121 -2.506 11.221 1.00 46.47 218 GLY A C 1
ATOM 1689 O O . GLY A 1 218 ? -26.745 -3.439 11.928 1.00 46.47 218 GLY A O 1
ATOM 1690 N N . ASP A 1 219 ? -28.381 -2.067 11.204 1.00 40.31 219 ASP A N 1
ATOM 1691 C CA . ASP A 1 219 ? -29.527 -2.896 11.599 1.00 40.31 219 ASP A CA 1
ATOM 1692 C C . ASP A 1 219 ? -30.420 -3.151 10.373 1.00 40.31 219 ASP A C 1
ATOM 1694 O O . ASP A 1 219 ? -31.213 -2.300 9.980 1.00 40.31 219 ASP A O 1
ATOM 1698 N N . ALA A 1 220 ? -30.216 -4.301 9.720 1.00 35.28 220 ALA A N 1
ATOM 1699 C CA . ALA A 1 220 ? -31.204 -4.995 8.888 1.00 35.28 220 ALA A CA 1
ATOM 1700 C C . ALA A 1 220 ? -30.655 -6.367 8.459 1.00 35.28 220 ALA A C 1
ATOM 1702 O O . ALA A 1 220 ? -29.856 -6.498 7.534 1.00 35.28 220 ALA A O 1
ATOM 1703 N N . SER A 1 221 ? -31.105 -7.399 9.169 1.00 34.66 221 SER A N 1
ATOM 1704 C CA . SER A 1 221 ? -31.434 -8.735 8.657 1.00 34.66 221 SER A CA 1
ATOM 1705 C C . SER A 1 221 ? -31.141 -9.023 7.171 1.00 34.66 221 SER A C 1
ATOM 1707 O O . SER A 1 221 ? -32.000 -8.784 6.324 1.00 34.66 221 SER A O 1
ATOM 1709 N N . GLN A 1 222 ? -30.019 -9.680 6.863 1.00 28.44 222 GLN A N 1
ATOM 1710 C CA . GLN A 1 222 ? -29.960 -10.657 5.769 1.00 28.44 222 GLN A CA 1
ATOM 1711 C C . GLN A 1 222 ? -28.995 -11.801 6.119 1.00 28.44 222 GLN A C 1
ATOM 1713 O O . GLN A 1 222 ? -27.930 -11.552 6.692 1.00 28.44 222 GLN A O 1
ATOM 1718 N N . PRO A 1 223 ? -29.347 -13.062 5.803 1.00 27.33 223 PRO A N 1
ATOM 1719 C CA . PRO A 1 223 ? -28.463 -14.195 6.022 1.00 27.33 223 PRO A CA 1
ATOM 1720 C C . PRO A 1 223 ? -27.282 -14.102 5.051 1.00 27.33 223 PRO A C 1
ATOM 1722 O O . PRO A 1 223 ? -27.449 -14.132 3.833 1.00 27.33 223 PRO A O 1
ATOM 1725 N N . THR A 1 224 ? -26.077 -13.966 5.599 1.00 27.27 224 THR A N 1
ATOM 1726 C CA . THR A 1 224 ? -24.833 -14.003 4.827 1.00 27.27 224 THR A CA 1
ATOM 1727 C C . THR A 1 224 ? -24.666 -15.399 4.210 1.00 27.27 224 THR A C 1
ATOM 1729 O O . THR A 1 224 ? -24.797 -16.383 4.942 1.00 27.27 224 THR A O 1
ATOM 1732 N N . PRO A 1 225 ? -24.363 -15.527 2.905 1.00 23.95 225 PRO A N 1
ATOM 1733 C CA . PRO A 1 225 ? -24.057 -16.819 2.302 1.00 23.95 225 PRO A CA 1
ATOM 1734 C C . PRO A 1 225 ? -22.835 -17.428 2.993 1.00 23.95 225 PRO A C 1
ATOM 1736 O O . PRO A 1 225 ? -21.784 -16.793 3.095 1.00 23.95 225 PRO A O 1
ATOM 1739 N N . THR A 1 226 ? -22.964 -18.654 3.486 1.00 25.33 226 THR A N 1
ATOM 1740 C CA . THR A 1 226 ? -21.860 -19.408 4.078 1.00 25.33 226 THR A CA 1
ATOM 1741 C C . THR A 1 226 ? -20.881 -19.834 2.987 1.00 25.33 226 THR A C 1
ATOM 1743 O O . THR A 1 226 ? -21.158 -20.733 2.196 1.00 25.33 226 THR A O 1
ATOM 1746 N N . LEU A 1 227 ? -19.713 -19.187 2.951 1.00 26.62 227 LEU A N 1
ATOM 1747 C CA . LEU A 1 227 ? -18.549 -19.686 2.221 1.00 26.62 227 LEU A CA 1
ATOM 1748 C C . LEU A 1 227 ? -17.953 -20.903 2.954 1.00 26.62 227 LEU A C 1
ATOM 1750 O O . LEU A 1 227 ? -18.021 -20.966 4.187 1.00 26.62 227 LEU A O 1
ATOM 1754 N N . PRO A 1 228 ? -17.384 -21.875 2.217 1.00 24.44 228 PRO A N 1
ATOM 1755 C CA . PRO A 1 228 ? -16.837 -23.096 2.792 1.00 24.44 228 PRO A CA 1
ATOM 1756 C C . PRO A 1 228 ? -15.759 -22.782 3.833 1.00 24.44 228 PRO A C 1
ATOM 1758 O O . PRO A 1 228 ? -14.895 -21.928 3.645 1.00 24.44 228 PRO A O 1
ATOM 1761 N N . SER A 1 229 ? -15.830 -23.495 4.954 1.00 30.64 229 SER A N 1
ATOM 1762 C CA . SER A 1 229 ? -14.920 -23.391 6.089 1.00 30.64 229 SER A CA 1
ATOM 1763 C C . SER A 1 229 ? -13.478 -23.701 5.674 1.00 30.64 229 SER A C 1
ATOM 1765 O O . SER A 1 229 ? -13.088 -24.864 5.577 1.00 30.64 229 SER A O 1
ATOM 1767 N N . GLY A 1 230 ? -12.679 -22.658 5.450 1.00 30.52 230 GLY A N 1
ATOM 1768 C CA . GLY A 1 230 ? -11.255 -22.775 5.152 1.00 30.52 230 GLY A CA 1
ATOM 1769 C C . GLY A 1 230 ? -10.567 -21.413 5.113 1.00 30.52 230 GLY A C 1
ATOM 1770 O O . GLY A 1 230 ? -10.564 -20.761 4.080 1.00 30.52 230 GLY A O 1
ATOM 1771 N N . ARG A 1 231 ? -9.937 -21.039 6.238 1.00 38.53 231 ARG A N 1
ATOM 1772 C CA . ARG A 1 231 ? -9.216 -19.777 6.520 1.00 38.53 231 ARG A CA 1
ATOM 1773 C C . ARG A 1 231 ? -10.118 -18.541 6.631 1.00 38.53 231 ARG A C 1
ATOM 1775 O O . ARG A 1 231 ? -10.852 -18.186 5.720 1.00 38.53 231 ARG A O 1
ATOM 1782 N N . GLY A 1 232 ? -10.034 -17.869 7.782 1.00 41.72 232 GLY A N 1
ATOM 1783 C CA . GLY A 1 232 ? -10.647 -16.556 7.973 1.00 41.72 232 GLY A CA 1
ATOM 1784 C C . GLY A 1 232 ? -10.183 -15.585 6.886 1.00 41.72 232 GLY A C 1
ATOM 1785 O O . GLY A 1 232 ? -9.039 -15.652 6.438 1.00 41.72 232 GLY A O 1
ATOM 1786 N N . PHE A 1 233 ? -11.090 -14.716 6.452 1.00 44.06 233 PHE A N 1
ATOM 1787 C CA . PHE A 1 233 ? -10.856 -13.723 5.411 1.00 44.06 233 PHE A CA 1
ATOM 1788 C C . PHE A 1 233 ? -9.619 -12.878 5.737 1.00 44.06 233 PHE A C 1
ATOM 1790 O O . PHE A 1 233 ? -9.706 -12.056 6.635 1.00 44.06 233 PHE A O 1
ATOM 1797 N N . LYS A 1 234 ? -8.468 -13.083 5.076 1.00 64.06 234 LYS A N 1
ATOM 1798 C CA . LYS A 1 234 ? -7.239 -12.307 5.323 1.00 64.06 234 LYS A CA 1
ATOM 1799 C C . LYS A 1 234 ? -7.230 -11.049 4.462 1.00 64.06 234 LYS A C 1
ATOM 1801 O O . LYS A 1 234 ? -7.322 -11.153 3.245 1.00 64.06 234 LYS A O 1
ATOM 1806 N N . ALA A 1 235 ? -7.066 -9.880 5.083 1.00 75.62 235 ALA A N 1
ATOM 1807 C CA . ALA A 1 235 ?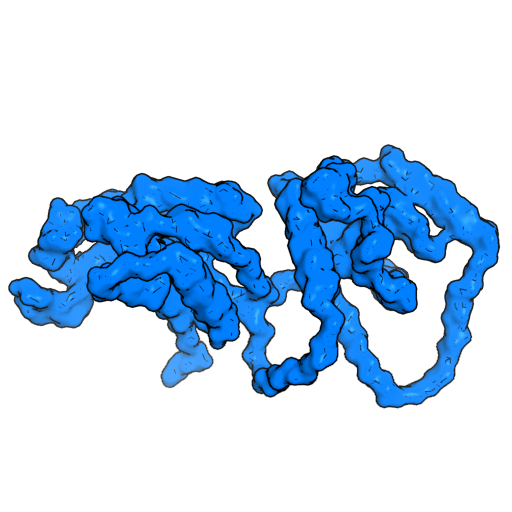 -6.862 -8.636 4.342 1.00 75.62 235 ALA A CA 1
ATOM 1808 C C . ALA A 1 235 ? -5.640 -8.765 3.409 1.00 75.62 235 ALA A C 1
ATOM 1810 O O . ALA A 1 235 ? -4.594 -9.255 3.863 1.00 75.62 235 ALA A O 1
ATOM 1811 N N . PRO A 1 236 ? -5.725 -8.318 2.143 1.00 88.94 236 PRO A N 1
ATOM 1812 C CA . PRO A 1 236 ? -4.579 -8.342 1.248 1.00 88.94 236 PRO A CA 1
ATOM 1813 C C . PRO A 1 236 ? -3.480 -7.418 1.765 1.00 88.94 236 PRO A C 1
ATOM 1815 O O . PRO A 1 236 ? -3.734 -6.344 2.317 1.00 88.94 236 PRO A O 1
ATOM 1818 N N . MET A 1 237 ? -2.232 -7.796 1.512 1.00 90.00 237 MET A N 1
ATOM 1819 C CA . MET A 1 237 ? -1.131 -6.850 1.635 1.00 90.00 237 MET A CA 1
ATOM 1820 C C . MET A 1 237 ? -1.223 -5.816 0.512 1.00 90.00 237 MET A C 1
ATOM 1822 O O . MET A 1 237 ? -1.343 -6.183 -0.653 1.00 90.00 237 MET A O 1
ATOM 1826 N N . LEU A 1 238 ? -1.098 -4.533 0.837 1.00 94.56 238 LEU A N 1
ATOM 1827 C CA . LEU A 1 238 ? -1.008 -3.494 -0.184 1.00 94.56 238 LEU A CA 1
ATOM 1828 C C . LEU A 1 238 ? 0.454 -3.183 -0.507 1.00 94.56 238 LEU A C 1
ATOM 1830 O O . LEU A 1 238 ? 1.287 -3.016 0.397 1.00 94.56 238 LEU A O 1
ATOM 1834 N N . SER A 1 239 ? 0.753 -3.104 -1.802 1.00 97.38 239 SER A N 1
ATOM 1835 C CA . SER A 1 239 ? 2.065 -2.732 -2.327 1.00 97.38 239 SER A CA 1
ATOM 1836 C C . SER A 1 239 ? 1.994 -1.576 -3.324 1.00 97.38 239 SER A C 1
ATOM 1838 O O . SER A 1 239 ? 0.930 -1.262 -3.856 1.00 97.38 239 SER A O 1
ATOM 1840 N N . ALA A 1 240 ? 3.126 -0.906 -3.549 1.00 97.94 240 ALA A N 1
ATOM 1841 C CA . ALA A 1 240 ? 3.245 0.163 -4.541 1.00 97.94 240 ALA A CA 1
ATOM 1842 C C . ALA A 1 240 ? 4.599 0.115 -5.263 1.00 97.94 240 ALA A C 1
ATOM 1844 O O . ALA A 1 240 ? 5.625 -0.203 -4.657 1.00 97.94 240 ALA A O 1
ATOM 1845 N N . LEU A 1 241 ? 4.617 0.458 -6.552 1.00 96.94 241 LEU A N 1
ATOM 1846 C CA . LEU A 1 241 ? 5.851 0.561 -7.337 1.00 96.94 241 LEU A CA 1
ATOM 1847 C C . LEU A 1 241 ? 6.596 1.864 -6.996 1.00 96.94 241 LEU A C 1
ATOM 1849 O O . LEU A 1 241 ? 5.990 2.934 -6.913 1.00 96.94 241 LEU A O 1
ATOM 1853 N N . VAL A 1 242 ? 7.916 1.785 -6.830 1.00 96.94 242 VAL A N 1
ATOM 1854 C CA . VAL A 1 242 ? 8.800 2.926 -6.557 1.00 96.94 242 VAL A CA 1
ATOM 1855 C C . VAL A 1 242 ? 9.974 2.927 -7.550 1.00 96.94 242 VAL A C 1
ATOM 1857 O O . VAL A 1 242 ? 10.827 2.043 -7.511 1.00 96.94 242 VAL A O 1
ATOM 1860 N N . PRO A 1 243 ? 10.061 3.903 -8.474 1.00 87.69 243 PRO A N 1
ATOM 1861 C CA . PRO A 1 243 ? 11.117 3.917 -9.493 1.00 87.69 243 PRO A CA 1
ATOM 1862 C C . PRO A 1 243 ? 12.455 4.493 -9.003 1.00 87.69 243 PRO A C 1
ATOM 1864 O O . PRO A 1 243 ? 13.446 4.435 -9.728 1.00 87.69 243 PRO A O 1
ATOM 1867 N N . ASN A 1 244 ? 12.482 5.118 -7.823 1.00 89.31 244 ASN A N 1
ATOM 1868 C CA . ASN A 1 244 ? 13.652 5.768 -7.224 1.00 89.31 244 ASN A CA 1
ATOM 1869 C C . ASN A 1 244 ? 13.350 6.189 -5.768 1.00 89.31 244 ASN A C 1
ATOM 1871 O O . ASN A 1 244 ? 12.228 6.028 -5.284 1.00 89.31 244 ASN A O 1
ATOM 1875 N N . SER A 1 245 ? 14.337 6.782 -5.090 1.00 94.31 245 SER A N 1
ATOM 1876 C CA . SER A 1 245 ? 14.217 7.258 -3.703 1.00 94.31 245 SER A CA 1
ATOM 1877 C C . SER A 1 245 ? 13.155 8.344 -3.496 1.00 94.31 245 SER A C 1
ATOM 1879 O O . SER A 1 245 ? 12.547 8.394 -2.433 1.00 94.31 245 SER A O 1
ATOM 1881 N N . LEU A 1 246 ? 12.885 9.190 -4.499 1.00 92.81 246 LEU A N 1
ATOM 1882 C CA . LEU A 1 246 ? 11.813 10.188 -4.406 1.00 92.81 246 LEU A CA 1
ATOM 1883 C C . LEU A 1 246 ? 10.436 9.509 -4.406 1.00 92.81 246 LEU A C 1
ATOM 1885 O O . LEU A 1 246 ? 9.568 9.866 -3.613 1.00 92.81 246 LEU A O 1
ATOM 1889 N N . GLY A 1 247 ? 10.252 8.494 -5.254 1.00 93.25 247 GLY A N 1
ATOM 1890 C CA . GLY A 1 247 ? 9.047 7.670 -5.241 1.00 93.25 247 GLY A CA 1
ATOM 1891 C C . GLY A 1 247 ? 8.878 6.919 -3.917 1.00 93.25 247 GLY A C 1
ATOM 1892 O O . GLY A 1 247 ? 7.781 6.882 -3.363 1.00 93.25 247 GLY A O 1
ATOM 1893 N N . PHE A 1 248 ? 9.977 6.399 -3.361 1.00 96.31 248 PHE A N 1
ATOM 1894 C CA . PHE A 1 248 ? 9.978 5.780 -2.034 1.00 96.31 248 PHE A CA 1
ATOM 1895 C C . PHE A 1 248 ? 9.560 6.761 -0.930 1.00 96.31 248 PHE A C 1
ATOM 1897 O O . PHE A 1 248 ? 8.727 6.415 -0.095 1.00 96.31 248 PHE A O 1
ATOM 1904 N N . GLN A 1 249 ? 10.048 8.005 -0.961 1.00 93.81 249 GLN A N 1
ATOM 1905 C CA . GLN A 1 249 ? 9.601 9.036 -0.021 1.00 93.81 249 GLN A CA 1
ATOM 1906 C C . GLN A 1 249 ? 8.086 9.269 -0.116 1.00 93.81 249 GLN A C 1
ATOM 1908 O O . GLN A 1 249 ? 7.427 9.436 0.903 1.00 93.81 249 GLN A O 1
ATOM 1913 N N . GLY A 1 250 ? 7.505 9.186 -1.316 1.00 92.62 250 GLY A N 1
ATOM 1914 C CA . GLY A 1 250 ? 6.055 9.239 -1.499 1.00 92.62 250 GLY A CA 1
ATOM 1915 C C . GLY A 1 250 ? 5.296 8.136 -0.748 1.00 92.62 250 GLY A C 1
ATOM 1916 O O . GLY A 1 250 ? 4.240 8.415 -0.178 1.00 92.62 250 GLY A O 1
ATOM 1917 N N . VAL A 1 251 ? 5.845 6.916 -0.689 1.00 92.88 251 VAL A N 1
ATOM 1918 C CA . VAL A 1 251 ? 5.291 5.809 0.114 1.00 92.88 251 VAL A CA 1
ATOM 1919 C C . VAL A 1 251 ? 5.384 6.119 1.606 1.00 92.88 251 VAL A C 1
ATOM 1921 O O . VAL A 1 251 ? 4.407 5.933 2.331 1.00 92.88 251 VAL A O 1
ATOM 1924 N N . VAL A 1 252 ? 6.536 6.615 2.064 1.00 88.81 252 VAL A N 1
ATOM 1925 C CA . VAL A 1 252 ? 6.741 7.013 3.465 1.00 88.81 252 VAL A CA 1
ATOM 1926 C C . VAL A 1 252 ? 5.741 8.100 3.861 1.00 88.81 252 VAL A C 1
ATOM 1928 O O . VAL A 1 252 ? 5.060 7.964 4.876 1.00 88.81 252 VAL A O 1
ATOM 1931 N N . ASP A 1 253 ? 5.586 9.136 3.038 1.00 85.81 253 ASP A N 1
ATOM 1932 C CA . ASP A 1 253 ? 4.630 10.221 3.262 1.00 85.81 253 ASP A CA 1
ATOM 1933 C C . ASP A 1 253 ? 3.188 9.701 3.311 1.00 85.81 253 ASP A C 1
ATOM 1935 O O . ASP A 1 253 ? 2.409 10.118 4.166 1.00 85.81 253 ASP A O 1
ATOM 1939 N N . ALA A 1 254 ? 2.823 8.776 2.416 1.00 83.12 254 ALA A N 1
ATOM 1940 C CA . ALA A 1 254 ? 1.488 8.187 2.382 1.00 83.12 254 ALA A CA 1
ATOM 1941 C C . ALA A 1 254 ? 1.202 7.334 3.625 1.00 83.12 254 ALA A C 1
ATOM 1943 O O . ALA A 1 254 ? 0.127 7.453 4.211 1.00 83.12 254 ALA A O 1
ATOM 1944 N N . ASN A 1 255 ? 2.167 6.527 4.071 1.00 81.62 255 ASN A N 1
ATOM 1945 C CA . ASN A 1 255 ? 2.049 5.744 5.301 1.00 81.62 255 ASN A CA 1
ATOM 1946 C C . ASN A 1 255 ? 1.981 6.637 6.549 1.00 81.62 255 ASN A C 1
ATOM 1948 O O . ASN A 1 255 ? 1.211 6.352 7.463 1.00 81.62 255 ASN A O 1
ATOM 1952 N N . ARG A 1 256 ? 2.739 7.742 6.577 1.00 75.06 256 ARG A N 1
ATOM 1953 C CA . ARG A 1 256 ? 2.653 8.740 7.654 1.00 75.06 256 ARG A CA 1
ATOM 1954 C C . ARG A 1 256 ? 1.293 9.434 7.664 1.00 75.06 256 ARG A C 1
ATOM 1956 O O . ARG A 1 256 ? 0.697 9.570 8.723 1.00 75.06 256 ARG A O 1
ATOM 1963 N N . PHE A 1 257 ? 0.785 9.834 6.497 1.00 63.66 257 PHE A N 1
ATOM 1964 C CA . PHE A 1 257 ? -0.506 10.517 6.374 1.00 63.66 257 PHE A CA 1
ATOM 1965 C C . PHE A 1 257 ? -1.691 9.612 6.718 1.00 63.66 257 PHE A C 1
ATOM 1967 O O . PHE A 1 257 ? -2.671 10.071 7.291 1.00 63.66 257 PHE A O 1
ATOM 1974 N N . ALA A 1 258 ? -1.625 8.330 6.360 1.00 52.03 258 ALA A N 1
ATOM 1975 C CA . ALA A 1 258 ? -2.685 7.380 6.674 1.00 52.03 258 ALA A CA 1
ATOM 1976 C C . ALA A 1 258 ? -2.709 6.988 8.164 1.00 52.03 258 ALA A C 1
ATOM 1978 O O . ALA A 1 258 ? -3.601 6.237 8.558 1.00 52.03 258 ALA A O 1
ATOM 1979 N N . TYR A 1 259 ? -1.727 7.443 8.962 1.00 44.84 259 TYR A N 1
ATOM 1980 C CA . TYR A 1 259 ? -1.512 7.091 10.375 1.00 44.84 259 TYR A CA 1
ATOM 1981 C C . TYR A 1 259 ? -1.607 5.572 10.640 1.00 44.84 259 TYR A C 1
ATOM 1983 O O . TYR A 1 259 ? -1.922 5.112 11.733 1.00 44.84 259 TYR A O 1
ATOM 1991 N N . ARG A 1 260 ? -1.327 4.781 9.595 1.00 56.00 260 ARG A N 1
ATOM 1992 C CA . ARG A 1 260 ? -1.277 3.318 9.544 1.00 56.00 260 ARG A CA 1
ATOM 1993 C C . ARG A 1 260 ? -0.293 2.919 8.455 1.00 56.00 260 ARG A C 1
ATOM 1995 O O . ARG A 1 260 ? -0.170 3.606 7.439 1.00 56.00 260 ARG A O 1
ATOM 2002 N N . ARG A 1 261 ? 0.360 1.767 8.610 1.00 66.25 261 ARG A N 1
ATOM 2003 C CA . ARG A 1 261 ? 1.183 1.188 7.540 1.00 66.25 261 ARG A CA 1
ATOM 2004 C C . ARG A 1 261 ? 0.277 0.627 6.442 1.00 66.25 261 ARG A C 1
ATOM 2006 O O . ARG A 1 261 ? -0.060 -0.552 6.447 1.00 66.25 261 ARG A O 1
ATOM 2013 N N . LEU A 1 262 ? -0.149 1.498 5.529 1.00 83.62 262 LEU A N 1
ATOM 2014 C CA . LEU A 1 262 ? -1.008 1.144 4.405 1.00 83.62 262 LEU A CA 1
ATOM 2015 C C . LEU A 1 262 ? -0.231 0.288 3.403 1.00 83.62 262 LEU A C 1
ATOM 2017 O O . LEU A 1 262 ? -0.598 -0.852 3.144 1.00 83.62 262 LEU A O 1
ATOM 2021 N N . ILE A 1 263 ? 0.883 0.816 2.900 1.00 91.56 263 ILE A N 1
ATOM 2022 C CA . ILE A 1 263 ? 1.804 0.103 2.021 1.00 91.56 263 ILE A CA 1
ATOM 2023 C C . ILE A 1 263 ? 2.818 -0.641 2.884 1.00 91.56 263 ILE A C 1
ATOM 2025 O O . ILE A 1 263 ? 3.630 -0.023 3.572 1.00 91.56 263 ILE A O 1
ATOM 2029 N N . SER A 1 264 ? 2.774 -1.972 2.837 1.00 89.81 264 SER A N 1
ATOM 2030 C CA . SER A 1 264 ? 3.696 -2.848 3.581 1.00 89.81 264 SER A CA 1
ATOM 2031 C C . SER A 1 264 ? 4.819 -3.416 2.706 1.00 89.81 264 SER A C 1
ATOM 2033 O O . SER A 1 264 ? 5.774 -4.007 3.215 1.00 89.81 264 SER A O 1
ATOM 2035 N N . LYS A 1 265 ? 4.718 -3.237 1.386 1.00 95.31 265 LYS A N 1
ATOM 2036 C CA . LYS A 1 265 ? 5.703 -3.697 0.410 1.00 95.31 265 LYS A CA 1
ATOM 2037 C C . LYS A 1 265 ? 5.882 -2.675 -0.706 1.00 95.31 265 LYS A C 1
ATOM 2039 O O . LYS A 1 265 ? 4.904 -2.141 -1.218 1.00 95.31 265 LYS A O 1
ATOM 2044 N N . VAL A 1 266 ? 7.118 -2.458 -1.131 1.00 97.31 266 VAL A N 1
ATOM 2045 C CA . VAL A 1 266 ? 7.429 -1.681 -2.332 1.00 97.31 266 VAL A CA 1
ATOM 2046 C C . VAL A 1 266 ? 7.951 -2.583 -3.442 1.00 97.31 266 VAL A C 1
ATOM 2048 O O . VAL A 1 266 ? 8.604 -3.594 -3.177 1.00 97.31 266 VAL A O 1
ATOM 2051 N N . SER A 1 267 ? 7.676 -2.215 -4.687 1.00 97.19 267 SER A N 1
ATOM 2052 C CA . SER A 1 267 ? 8.224 -2.892 -5.861 1.00 97.19 267 SER A CA 1
ATOM 2053 C C . SER A 1 267 ? 9.225 -2.000 -6.578 1.00 97.19 267 SER A C 1
ATOM 2055 O O . SER A 1 267 ? 8.952 -0.826 -6.813 1.00 97.19 267 SER A O 1
ATOM 2057 N N . VAL A 1 268 ? 10.349 -2.569 -6.991 1.00 93.56 268 VAL A N 1
ATOM 2058 C CA . VAL A 1 268 ? 11.282 -1.978 -7.958 1.00 93.56 268 VAL A CA 1
ATOM 2059 C C . VAL A 1 268 ? 11.259 -2.797 -9.247 1.00 93.56 268 VAL A C 1
ATOM 2061 O O . VAL A 1 268 ? 10.644 -3.865 -9.299 1.00 93.56 268 VAL A O 1
ATOM 2064 N N . PHE A 1 269 ? 11.930 -2.330 -10.294 1.00 88.94 269 PHE A N 1
ATOM 2065 C CA . PHE A 1 269 ? 11.966 -3.034 -11.571 1.00 88.94 269 PHE A CA 1
ATOM 2066 C C . PHE A 1 269 ? 13.316 -2.887 -12.264 1.00 88.94 269 PHE A C 1
ATOM 2068 O O . PHE A 1 269 ? 13.936 -1.832 -12.225 1.00 88.94 269 PHE A O 1
ATOM 2075 N N . THR A 1 270 ? 13.744 -3.942 -12.941 1.00 90.62 270 THR A N 1
ATOM 2076 C CA . THR A 1 270 ? 14.877 -3.947 -13.865 1.00 90.62 270 THR A CA 1
ATOM 2077 C C . THR A 1 270 ? 14.524 -4.817 -15.078 1.00 90.62 270 THR A C 1
ATOM 2079 O O . THR A 1 270 ? 13.365 -5.210 -15.265 1.00 90.62 270 THR A O 1
ATOM 2082 N N . ALA A 1 271 ? 15.497 -5.109 -15.932 1.00 85.75 271 ALA A N 1
ATOM 2083 C CA . ALA A 1 271 ? 15.330 -5.955 -17.104 1.00 85.75 271 ALA A CA 1
ATOM 2084 C C . ALA A 1 271 ? 16.477 -6.962 -17.220 1.00 85.75 271 ALA A C 1
ATOM 2086 O O . ALA A 1 271 ? 17.555 -6.744 -16.680 1.00 85.75 271 ALA A O 1
ATOM 2087 N N . ALA A 1 272 ? 16.240 -8.043 -17.958 1.00 92.38 272 ALA A N 1
ATOM 2088 C CA . ALA A 1 272 ? 17.268 -8.991 -18.382 1.00 92.38 272 ALA A CA 1
ATOM 2089 C C . ALA A 1 272 ? 17.925 -8.594 -19.724 1.00 92.38 272 ALA A C 1
ATOM 2091 O O . ALA A 1 272 ? 18.810 -9.287 -20.205 1.00 92.38 272 ALA A O 1
ATOM 2092 N N . SER A 1 273 ? 17.501 -7.474 -20.323 1.00 91.81 273 SER A N 1
ATOM 2093 C CA . SER A 1 273 ? 18.003 -6.954 -21.599 1.00 91.81 273 SER A CA 1
ATOM 2094 C C . SER A 1 273 ? 18.542 -5.534 -21.442 1.00 91.81 273 SER A C 1
ATOM 2096 O O . SER A 1 273 ? 17.833 -4.639 -20.965 1.00 91.81 273 SER A O 1
ATOM 2098 N N . GLU A 1 274 ? 19.776 -5.310 -21.896 1.00 95.75 274 GLU A N 1
ATOM 2099 C CA . GLU A 1 274 ? 20.436 -4.002 -21.835 1.00 95.75 274 GLU A CA 1
ATOM 2100 C C . GLU A 1 274 ? 19.733 -2.971 -22.721 1.00 95.75 274 GLU A C 1
ATOM 2102 O O . GLU A 1 274 ? 19.477 -1.844 -22.288 1.00 95.75 274 GLU A O 1
ATOM 2107 N N . THR A 1 275 ? 19.343 -3.346 -23.944 1.00 91.19 275 THR A N 1
ATOM 2108 C CA . THR A 1 275 ? 18.615 -2.441 -24.844 1.00 91.19 275 THR A CA 1
ATOM 2109 C C . THR A 1 275 ? 17.246 -2.082 -24.279 1.00 91.19 275 THR A C 1
ATOM 2111 O O . THR A 1 275 ? 16.845 -0.915 -24.342 1.00 91.19 275 THR A O 1
ATOM 2114 N N . PHE A 1 276 ? 16.531 -3.048 -23.690 1.00 88.12 276 PHE A N 1
ATOM 2115 C CA . PHE A 1 276 ? 15.248 -2.768 -23.048 1.00 88.12 276 PHE A CA 1
ATOM 2116 C C . PHE A 1 276 ? 15.419 -1.838 -21.841 1.00 88.12 276 PHE A C 1
ATOM 2118 O O . PHE A 1 276 ? 14.680 -0.859 -21.725 1.00 88.12 276 PHE A O 1
ATOM 2125 N N . SER A 1 277 ? 16.410 -2.090 -20.978 1.00 83.19 277 SER A N 1
ATOM 2126 C CA . SER A 1 277 ? 16.697 -1.239 -19.817 1.00 83.19 277 SER A CA 1
ATOM 2127 C C . SER A 1 277 ? 17.006 0.198 -20.239 1.00 83.19 277 SER A C 1
ATOM 2129 O O . SER A 1 277 ? 16.370 1.139 -19.749 1.00 83.19 277 SER A O 1
ATOM 2131 N N . LYS A 1 278 ? 17.905 0.376 -21.218 1.00 87.69 278 LYS A N 1
ATOM 2132 C CA . LYS A 1 278 ? 18.289 1.696 -21.737 1.00 87.69 278 LYS A CA 1
ATOM 2133 C C . LYS A 1 278 ? 17.104 2.437 -22.347 1.00 87.69 278 LYS A C 1
ATOM 2135 O O . LYS A 1 278 ? 16.917 3.609 -22.048 1.00 87.69 278 LYS A O 1
ATOM 2140 N N . LYS A 1 279 ? 16.259 1.777 -23.144 1.00 78.94 279 LYS A N 1
ATOM 2141 C CA . LYS A 1 279 ? 15.093 2.439 -23.757 1.00 78.94 279 LYS A CA 1
ATOM 2142 C C . LYS A 1 279 ? 14.011 2.832 -22.749 1.00 78.94 279 LYS A C 1
ATOM 2144 O O . LYS A 1 279 ? 13.399 3.879 -22.919 1.00 78.94 279 LYS A O 1
ATOM 2149 N N . ASN A 1 280 ? 13.782 2.028 -21.710 1.00 76.69 280 ASN A N 1
ATOM 2150 C CA . ASN A 1 280 ? 12.715 2.288 -20.734 1.00 76.69 280 ASN A CA 1
ATOM 2151 C C . ASN A 1 280 ? 13.142 3.213 -19.586 1.00 76.69 280 ASN A C 1
ATOM 2153 O O . ASN A 1 280 ? 12.307 3.908 -19.014 1.00 76.69 280 ASN A O 1
ATOM 2157 N N . THR A 1 281 ? 14.425 3.213 -19.215 1.00 76.69 281 THR A N 1
ATOM 2158 C CA . THR A 1 281 ? 14.907 3.915 -18.008 1.00 76.69 281 THR A CA 1
ATOM 2159 C C . THR A 1 281 ? 16.076 4.863 -18.250 1.00 76.69 281 THR A C 1
ATOM 2161 O O . THR A 1 281 ? 16.511 5.538 -17.310 1.00 76.69 281 THR A O 1
ATOM 2164 N N . ASN A 1 282 ? 16.583 4.911 -19.487 1.00 87.25 282 ASN A N 1
ATOM 2165 C CA . ASN A 1 282 ? 17.809 5.608 -19.874 1.00 87.25 282 ASN A CA 1
ATOM 2166 C C . ASN A 1 282 ? 19.037 5.186 -19.043 1.00 87.25 282 ASN A C 1
ATOM 2168 O O . ASN A 1 282 ? 19.883 6.015 -18.720 1.00 87.25 282 ASN A O 1
ATOM 2172 N N . ALA A 1 283 ? 19.098 3.911 -18.645 1.00 87.88 283 ALA A N 1
ATOM 2173 C CA . ALA A 1 283 ? 20.174 3.335 -17.842 1.00 87.88 283 ALA A CA 1
ATOM 2174 C C . ALA A 1 283 ? 20.399 1.849 -18.175 1.00 87.88 283 ALA A C 1
ATOM 2176 O O . ALA A 1 283 ? 19.469 1.138 -18.565 1.00 87.88 283 ALA A O 1
ATOM 2177 N N . THR A 1 284 ? 21.635 1.384 -18.008 1.00 96.19 284 THR A N 1
ATOM 2178 C CA . THR A 1 284 ? 22.021 -0.038 -18.050 1.00 96.19 284 THR A CA 1
ATOM 2179 C C . THR A 1 284 ? 21.418 -0.813 -16.883 1.00 96.19 284 THR A C 1
ATOM 2181 O O . THR A 1 284 ? 20.984 -0.225 -15.888 1.00 96.19 284 THR A O 1
ATOM 2184 N N . ILE A 1 285 ? 21.441 -2.144 -16.957 1.00 94.44 285 ILE A N 1
ATOM 2185 C CA . ILE A 1 285 ? 20.966 -2.995 -15.857 1.00 94.44 285 ILE A CA 1
ATOM 2186 C C . ILE A 1 285 ? 21.745 -2.671 -14.572 1.00 94.44 285 ILE A C 1
ATOM 2188 O O . ILE A 1 285 ? 21.136 -2.398 -13.536 1.00 94.44 285 ILE A O 1
ATOM 2192 N N . ALA A 1 286 ? 23.078 -2.598 -14.651 1.00 96.94 286 ALA A N 1
ATOM 2193 C CA . ALA A 1 286 ? 23.939 -2.275 -13.513 1.00 96.94 286 ALA A CA 1
ATOM 2194 C C . ALA A 1 286 ? 23.608 -0.908 -12.883 1.00 96.94 286 ALA A C 1
ATOM 2196 O O . ALA A 1 286 ? 23.474 -0.803 -11.664 1.00 96.94 286 ALA A O 1
ATOM 2197 N N . GLU A 1 287 ? 23.400 0.127 -13.701 1.00 94.62 287 GLU A N 1
ATOM 2198 C CA . GLU A 1 287 ? 23.028 1.463 -13.218 1.00 94.62 287 GLU A CA 1
ATOM 2199 C C . GLU A 1 287 ? 21.636 1.484 -12.572 1.00 94.62 287 GLU A C 1
ATOM 2201 O O . GLU A 1 287 ? 21.432 2.190 -11.582 1.00 94.62 287 GLU A O 1
ATOM 2206 N N . THR A 1 288 ? 20.669 0.715 -13.090 1.00 87.81 288 THR A N 1
ATOM 2207 C CA . THR A 1 288 ? 19.348 0.608 -12.445 1.00 87.81 288 THR A CA 1
ATOM 2208 C C . THR A 1 288 ? 19.447 -0.057 -11.074 1.00 87.81 288 THR A C 1
ATOM 2210 O O . THR A 1 288 ? 18.856 0.442 -10.120 1.00 87.81 288 THR A O 1
ATOM 2213 N N . LEU A 1 289 ? 20.239 -1.124 -10.935 1.00 94.00 289 LEU A N 1
ATOM 2214 C CA . LEU A 1 289 ? 20.453 -1.791 -9.648 1.00 94.00 289 LEU A CA 1
ATOM 2215 C C . LEU A 1 289 ? 21.129 -0.860 -8.636 1.00 94.00 289 LEU A C 1
ATOM 2217 O O . LEU A 1 289 ? 20.694 -0.787 -7.485 1.00 94.00 289 LEU A O 1
ATOM 2221 N N . GLU A 1 290 ? 22.131 -0.095 -9.072 1.00 95.19 290 GLU A N 1
ATOM 2222 C CA . GLU A 1 290 ? 22.798 0.891 -8.221 1.00 95.19 290 GLU A CA 1
ATOM 2223 C C . GLU A 1 290 ? 21.829 1.999 -7.778 1.00 95.19 290 GLU A C 1
ATOM 2225 O O . GLU A 1 290 ? 21.782 2.361 -6.603 1.00 95.19 290 GLU A O 1
ATOM 2230 N N . ARG A 1 291 ? 20.949 2.456 -8.680 1.00 91.19 291 ARG A N 1
ATOM 2231 C CA . ARG A 1 291 ? 19.883 3.423 -8.368 1.00 91.19 291 ARG A CA 1
ATOM 2232 C C . ARG A 1 291 ? 18.911 2.915 -7.296 1.00 91.19 291 ARG A C 1
ATOM 2234 O O . ARG A 1 291 ? 18.375 3.728 -6.542 1.00 91.19 291 ARG A O 1
ATOM 2241 N N . PHE A 1 292 ? 18.675 1.604 -7.205 1.00 95.38 292 PHE A N 1
ATOM 2242 C CA . PHE A 1 292 ? 17.773 1.021 -6.205 1.00 95.38 292 PHE A CA 1
ATOM 2243 C C . PHE A 1 292 ? 18.433 0.699 -4.864 1.00 95.38 292 PHE A C 1
ATOM 2245 O O . PHE A 1 292 ? 17.707 0.545 -3.883 1.00 95.38 292 PHE A O 1
ATOM 2252 N N . ARG A 1 293 ? 19.768 0.674 -4.756 1.00 95.81 293 ARG A N 1
ATOM 2253 C CA . ARG A 1 293 ? 20.449 0.504 -3.458 1.00 95.81 293 ARG A CA 1
ATOM 2254 C C . ARG A 1 293 ? 19.903 1.403 -2.342 1.00 95.81 293 ARG A C 1
ATOM 2256 O O . ARG A 1 293 ? 19.551 0.858 -1.296 1.00 95.81 293 ARG A O 1
ATOM 2263 N N . PRO A 1 294 ? 19.773 2.735 -2.517 1.00 95.75 294 PRO A N 1
ATOM 2264 C CA . PRO A 1 294 ? 19.219 3.588 -1.466 1.00 95.75 294 PRO A CA 1
ATOM 2265 C C . PRO A 1 294 ? 17.760 3.253 -1.136 1.00 95.75 294 PRO A C 1
ATOM 2267 O O . PRO A 1 294 ? 17.363 3.373 0.020 1.00 95.75 294 PRO A O 1
ATOM 2270 N N . VAL A 1 295 ? 16.972 2.787 -2.113 1.00 94.94 295 VAL A N 1
ATOM 2271 C CA . VAL A 1 295 ? 15.592 2.331 -1.884 1.00 94.94 295 VAL A CA 1
ATOM 2272 C C . VAL A 1 295 ? 15.580 1.077 -1.013 1.00 94.94 295 VAL A C 1
ATOM 2274 O O . VAL A 1 295 ? 14.781 1.004 -0.088 1.00 94.94 295 VAL A O 1
ATOM 2277 N N . PHE A 1 296 ? 16.472 0.113 -1.253 1.00 95.50 296 PHE A N 1
ATOM 2278 C CA . PHE A 1 296 ? 16.571 -1.096 -0.429 1.00 95.50 296 PHE A CA 1
ATOM 2279 C C . PHE A 1 296 ? 16.968 -0.774 1.010 1.00 95.50 296 PHE A C 1
ATOM 2281 O O . PHE A 1 296 ? 16.327 -1.258 1.942 1.00 95.50 296 PHE A O 1
ATOM 2288 N N . THR A 1 297 ? 17.973 0.084 1.192 1.00 94.06 297 THR A N 1
ATOM 2289 C CA . THR A 1 297 ? 18.405 0.536 2.519 1.00 94.06 297 THR A CA 1
ATOM 2290 C C . THR A 1 297 ? 17.271 1.246 3.259 1.00 94.06 297 THR A C 1
ATOM 2292 O O . THR A 1 297 ? 17.003 0.934 4.418 1.00 94.06 297 THR A O 1
ATOM 2295 N N . ALA A 1 298 ? 16.565 2.164 2.591 1.00 91.50 298 ALA A N 1
ATOM 2296 C CA . ALA A 1 298 ? 15.464 2.907 3.195 1.00 91.50 298 ALA A CA 1
ATOM 2297 C C . ALA A 1 298 ? 14.244 2.016 3.487 1.00 91.50 298 ALA A C 1
ATOM 2299 O O . ALA A 1 298 ? 13.662 2.108 4.563 1.00 91.50 298 ALA A O 1
ATOM 2300 N N . ALA A 1 299 ? 13.891 1.102 2.578 1.00 91.12 299 ALA A N 1
ATOM 2301 C CA . ALA A 1 299 ? 12.825 0.126 2.792 1.00 91.12 299 ALA A CA 1
ATOM 2302 C C . ALA A 1 299 ? 13.117 -0.763 4.001 1.00 91.12 299 ALA A C 1
ATOM 2304 O O . ALA A 1 299 ? 12.231 -0.972 4.824 1.00 91.12 299 ALA A O 1
ATOM 2305 N N . HIS A 1 300 ? 14.362 -1.225 4.150 1.00 89.81 300 HIS A N 1
ATOM 2306 C CA . HIS A 1 300 ? 14.777 -1.996 5.316 1.00 89.81 300 HIS A CA 1
ATOM 2307 C C . HIS A 1 300 ? 14.663 -1.185 6.615 1.00 89.81 300 HIS A C 1
ATOM 2309 O O . HIS A 1 300 ? 14.098 -1.683 7.586 1.00 89.81 300 HIS A O 1
ATOM 2315 N N . ALA A 1 301 ? 15.123 0.071 6.618 1.00 86.88 301 ALA A N 1
ATOM 2316 C CA . ALA A 1 301 ? 15.018 0.963 7.776 1.00 86.88 301 ALA A CA 1
ATOM 2317 C C . ALA A 1 301 ? 13.558 1.245 8.182 1.00 86.88 301 ALA A C 1
ATOM 2319 O O . ALA A 1 301 ? 13.242 1.305 9.366 1.00 86.88 301 ALA A O 1
ATOM 2320 N N . GLU A 1 302 ? 12.656 1.353 7.206 1.00 84.25 302 GLU A N 1
ATOM 2321 C CA . GLU A 1 302 ? 11.212 1.515 7.420 1.00 84.25 302 GLU A CA 1
ATOM 2322 C C . GLU A 1 302 ? 10.496 0.169 7.666 1.00 84.25 302 GLU A C 1
ATOM 2324 O O . GLU A 1 302 ? 9.281 0.126 7.858 1.00 84.25 302 GLU A O 1
ATOM 2329 N N . GLY A 1 303 ? 11.207 -0.964 7.662 1.00 85.56 303 GLY A N 1
ATOM 2330 C CA . GLY A 1 303 ? 10.639 -2.303 7.842 1.00 85.56 303 GLY A CA 1
ATOM 2331 C C . GLY A 1 303 ? 9.655 -2.725 6.742 1.00 85.56 303 GLY A C 1
ATOM 2332 O O . GLY A 1 303 ? 8.729 -3.490 7.017 1.00 85.56 303 GLY A O 1
ATOM 2333 N N . LEU A 1 304 ? 9.799 -2.194 5.527 1.00 88.56 304 LEU A N 1
ATOM 2334 C CA . LEU A 1 304 ? 8.990 -2.536 4.357 1.00 88.56 304 LEU A CA 1
ATOM 2335 C C . LEU A 1 304 ? 9.610 -3.708 3.592 1.00 88.56 304 LEU A C 1
ATOM 2337 O O . LEU A 1 304 ? 10.826 -3.794 3.418 1.00 88.56 304 LEU A O 1
ATOM 2341 N N . LEU A 1 305 ? 8.760 -4.597 3.077 1.00 93.31 305 LEU A N 1
ATOM 2342 C CA . LEU A 1 305 ? 9.201 -5.640 2.152 1.00 93.31 305 LEU A CA 1
ATOM 2343 C C . LEU A 1 305 ? 9.545 -5.031 0.789 1.00 93.31 305 LEU A C 1
ATOM 2345 O O . LEU A 1 305 ? 8.943 -4.041 0.372 1.00 93.31 305 LEU A O 1
ATOM 2349 N N . VAL A 1 306 ? 10.450 -5.675 0.054 1.00 94.31 306 VAL A N 1
ATOM 2350 C CA . VAL A 1 306 ? 10.800 -5.278 -1.313 1.00 94.31 306 VAL A CA 1
ATOM 2351 C C . VAL A 1 306 ? 10.553 -6.435 -2.278 1.00 94.31 306 VAL A C 1
ATOM 2353 O O . VAL A 1 306 ? 10.961 -7.565 -2.020 1.00 94.31 306 VAL A O 1
ATOM 2356 N N . ARG A 1 307 ? 9.891 -6.149 -3.402 1.00 96.38 307 ARG A N 1
ATOM 2357 C CA . ARG A 1 307 ? 9.805 -7.017 -4.586 1.00 96.38 307 ARG A CA 1
ATOM 2358 C C . ARG A 1 307 ? 10.598 -6.389 -5.730 1.00 96.38 307 ARG A C 1
ATOM 2360 O O . ARG A 1 307 ? 10.554 -5.178 -5.905 1.00 96.38 307 ARG A O 1
ATOM 2367 N N . ALA A 1 308 ? 11.259 -7.204 -6.546 1.00 90.19 308 ALA A N 1
ATOM 2368 C CA . ALA A 1 308 ? 11.859 -6.761 -7.800 1.00 90.19 308 ALA A CA 1
ATOM 2369 C C . ALA A 1 308 ? 11.175 -7.445 -8.989 1.00 90.19 308 ALA A C 1
ATOM 2371 O O . ALA A 1 308 ? 11.036 -8.667 -9.004 1.00 90.19 308 ALA A O 1
ATOM 2372 N N . TYR A 1 309 ? 10.763 -6.658 -9.980 1.00 90.50 309 TYR A N 1
ATOM 2373 C CA . TYR A 1 309 ? 10.379 -7.158 -11.297 1.00 90.50 309 TYR A CA 1
ATOM 2374 C C . TYR A 1 309 ? 11.606 -7.246 -12.204 1.00 90.50 309 TYR A C 1
ATOM 2376 O O . TYR A 1 309 ? 12.428 -6.331 -12.223 1.00 90.50 309 TYR A O 1
ATOM 2384 N N . ILE A 1 310 ? 11.702 -8.320 -12.986 1.00 90.88 310 ILE A N 1
ATOM 2385 C CA . ILE A 1 310 ? 12.700 -8.467 -14.048 1.00 90.88 310 ILE A CA 1
ATOM 2386 C C . ILE A 1 310 ? 11.935 -8.607 -15.361 1.00 90.88 310 ILE A C 1
ATOM 2388 O O . ILE A 1 310 ? 11.212 -9.578 -15.571 1.00 90.88 310 ILE A O 1
ATOM 2392 N N . SER A 1 311 ? 12.058 -7.606 -16.226 1.00 82.44 311 SER A N 1
ATOM 2393 C CA . SER A 1 311 ? 11.444 -7.607 -17.558 1.00 82.44 311 SER A CA 1
ATOM 2394 C C . SER A 1 311 ? 12.268 -8.443 -18.539 1.00 82.44 311 SER A C 1
ATOM 2396 O O . SER A 1 311 ? 13.476 -8.590 -18.362 1.00 82.44 311 SER A O 1
ATOM 2398 N N . CYS A 1 312 ? 11.636 -8.933 -19.608 1.00 86.12 312 CYS A N 1
ATOM 2399 C CA . CYS A 1 312 ? 12.304 -9.651 -20.706 1.00 86.12 312 CYS A CA 1
ATOM 2400 C C . CYS A 1 312 ? 13.016 -10.958 -20.308 1.00 86.12 312 CYS A C 1
ATOM 2402 O O . CYS A 1 312 ? 13.973 -11.345 -20.961 1.00 86.12 312 CYS A O 1
ATOM 2404 N N . VAL A 1 313 ? 12.546 -11.661 -19.272 1.00 90.06 313 VAL A N 1
ATOM 2405 C CA . VAL A 1 313 ? 13.173 -12.911 -18.780 1.00 90.06 313 VAL A CA 1
ATOM 2406 C C . VAL A 1 313 ? 13.142 -14.088 -19.761 1.00 90.06 313 VAL A C 1
ATOM 2408 O O . VAL A 1 313 ? 13.848 -15.063 -19.549 1.00 90.06 313 VAL A O 1
ATOM 2411 N N . ILE A 1 314 ? 12.302 -14.023 -20.796 1.00 91.94 314 ILE A N 1
ATOM 2412 C CA . ILE A 1 314 ? 12.210 -15.049 -21.851 1.00 91.94 314 ILE A CA 1
ATOM 2413 C C . ILE A 1 314 ? 12.703 -14.481 -23.185 1.00 91.94 314 ILE A C 1
ATOM 2415 O O . ILE A 1 314 ? 13.448 -15.127 -23.914 1.00 91.94 314 ILE A O 1
ATOM 2419 N N . ALA A 1 315 ? 12.252 -13.275 -23.529 1.00 85.44 315 ALA A N 1
ATOM 2420 C CA . ALA A 1 315 ? 12.638 -12.594 -24.752 1.00 85.44 315 ALA A CA 1
ATOM 2421 C C . ALA A 1 315 ? 12.512 -11.078 -24.587 1.00 85.44 315 ALA A C 1
ATOM 2423 O O . ALA A 1 315 ? 11.665 -10.570 -23.843 1.00 85.44 315 ALA A O 1
ATOM 2424 N N . CYS A 1 316 ? 13.338 -10.359 -25.333 1.00 85.50 316 CYS A N 1
ATOM 2425 C CA . CYS A 1 316 ? 13.317 -8.919 -25.475 1.00 85.50 316 CYS A CA 1
ATOM 2426 C C . CYS A 1 316 ? 12.734 -8.523 -26.841 1.00 85.50 316 CYS A C 1
ATOM 2428 O O . CYS A 1 316 ? 13.155 -9.065 -27.864 1.00 85.50 316 CYS A O 1
ATOM 2430 N N . PRO A 1 317 ? 11.845 -7.516 -26.909 1.00 76.81 317 PRO A N 1
ATOM 2431 C CA . PRO A 1 317 ? 11.315 -7.019 -28.181 1.00 76.81 317 PRO A CA 1
ATOM 2432 C C . PRO A 1 317 ? 12.370 -6.347 -29.082 1.00 76.81 317 PRO A C 1
ATOM 2434 O O . PRO A 1 317 ? 12.079 -6.050 -30.236 1.00 76.81 317 PRO A O 1
ATOM 2437 N N . PHE A 1 318 ? 13.575 -6.073 -28.568 1.00 86.62 318 PHE A N 1
ATOM 2438 C CA . PHE A 1 318 ? 14.667 -5.443 -29.317 1.00 86.62 318 PHE A CA 1
ATOM 2439 C C . PHE A 1 318 ? 15.820 -6.398 -29.639 1.00 86.62 318 PHE A C 1
ATOM 2441 O O . PHE A 1 318 ? 16.437 -6.257 -30.688 1.00 86.62 318 PHE A O 1
ATOM 2448 N N . GLU A 1 319 ? 16.122 -7.332 -28.737 1.00 89.25 319 GLU A N 1
ATOM 2449 C CA . GLU A 1 319 ? 17.288 -8.226 -28.839 1.00 89.25 319 GLU A CA 1
ATOM 2450 C C . GLU A 1 319 ? 16.900 -9.665 -29.220 1.00 89.25 319 GLU A C 1
ATOM 2452 O O . GLU A 1 319 ? 17.761 -10.435 -29.630 1.00 89.25 319 GLU A O 1
ATOM 2457 N N . GLY A 1 320 ? 15.612 -10.025 -29.148 1.00 87.38 320 GLY A N 1
ATOM 2458 C CA . GLY A 1 320 ? 15.158 -11.400 -29.354 1.00 87.38 320 GLY A CA 1
ATOM 2459 C C . GLY A 1 320 ? 15.293 -12.246 -28.079 1.00 87.38 320 GLY A C 1
ATOM 2460 O O . GLY A 1 320 ? 15.100 -11.712 -26.986 1.00 87.38 320 GLY A O 1
ATOM 2461 N N . PRO A 1 321 ? 15.541 -13.563 -28.187 1.00 94.56 321 PRO A N 1
ATOM 2462 C CA . PRO A 1 321 ? 15.729 -14.447 -27.030 1.00 94.56 321 PRO A CA 1
ATOM 2463 C C . PRO A 1 321 ? 16.847 -13.965 -26.086 1.00 94.56 321 PRO A C 1
ATOM 2465 O O . PRO A 1 321 ? 17.866 -13.470 -26.567 1.00 94.56 321 PRO A O 1
ATOM 2468 N N . ILE A 1 322 ? 16.640 -14.115 -24.770 1.00 85.62 322 ILE A N 1
ATOM 2469 C CA . ILE A 1 322 ? 17.564 -13.700 -23.691 1.00 85.62 322 ILE A CA 1
ATOM 2470 C C . ILE A 1 322 ? 18.159 -14.918 -22.986 1.00 85.62 322 ILE A C 1
ATOM 2472 O O . ILE A 1 322 ? 17.405 -15.897 -22.785 1.00 85.62 322 ILE A O 1
#

Nearest PDB structures (foldseek):
  2cw6-assembly1_A  TM=9.600E-01  e=1.731E-12  Homo sapiens
  1ydn-assembly4_D  TM=9.510E-01  e=8.351E-12  Brucella melitensis bv. 1 str. 16M
  3mp5-assembly2_D  TM=9.615E-01  e=1.251E-10  Homo sapiens
  3mp5-assembly3_F  TM=9.625E-01  e=3.020E-10  Homo sapiens
  1ydo-assembly1_A  TM=9.456E-01  e=6.845E-10  Bacillus subtilis subsp. subtilis str. 168

pLDDT: mean 74.48, std 21.27, range [23.95, 98.0]

Sequence (322 aa):
MPEYVRITDVSPRDGLQNEPGIIPTTEKVRLVELLAQTGVDEIEVTSFVSPKWVPQLGDAKEVLKALKPLPEGGVGVGFSRLTNQSGQSDSSVALGQSPARQRITLDRAHALRHAMNGPEHALWNALNDRARMGFKFRRQHPLGPFILDFYCHELRLAVEVDGCTHRNADAQGYDAERDTWVASQGIRTIRVSNDSVIADPIMVALRIRDIALAMDAGDASQPTPTLPSGRGFKAPMLSALVPNSLGFQGVVDANRFAYRRLISKVSVFTAASETFSKKNTNATIAETLERFRPVFTAAHAEGLLVRAYISCVIACPFEGPI

Secondary structure (DSSP, 8-state):
--S----EE-IIIIIHHTSSS---HHHHHHHHHHHTTTT-SEEEEEE---TTT-GGGTTHHHHHHHPPPP----S-----------------------HHHHHHHHHHHHHHHHS--HHHHHHHHHHT-HHHHSS-EEEEEEETTEEEEEEETTTTEEEEEE------TTHHHHHHHHHHHHHHTT-EEEEEEHHHHHH-HHHHHHHHHHHHHHHHS-----PPP---SSS--PPPEEEEE-SSHHHHHHHHHHHHHTTS--EEEEEEEEES-HHHHHHHHSS-HHHHHHHHHHHHHHHHHTT-EEEEEEETSSEETTTEE-

Solvent-accessible surface area (backbone atoms only — not comparable to full-atom values): 18811 Å² total; per-residue (Å²): 131,78,96,70,82,85,45,70,46,40,52,63,26,67,46,43,61,72,46,97,58,73,69,56,58,70,57,54,34,48,50,53,59,53,50,54,72,71,60,43,52,24,37,32,57,30,33,42,52,61,37,90,82,44,60,48,38,52,54,39,65,58,31,62,70,67,49,70,85,72,69,75,34,79,74,86,71,85,73,84,73,79,72,85,76,87,74,89,80,93,78,88,80,76,90,77,78,58,76,68,61,46,51,55,34,50,56,49,26,58,54,46,67,78,62,62,50,72,42,55,48,43,32,46,66,39,39,63,36,44,87,82,51,76,47,66,57,40,67,36,36,65,52,72,95,45,68,35,56,25,32,24,73,94,72,35,34,36,39,38,75,44,68,94,70,81,94,50,84,75,57,60,58,57,53,52,52,49,53,54,51,46,43,73,73,66,32,46,79,46,79,41,51,44,69,55,28,66,74,38,18,55,58,51,37,52,51,54,41,52,54,52,51,59,59,68,76,61,87,76,96,71,87,75,82,84,72,81,96,71,78,78,68,46,49,39,45,32,25,33,38,29,85,37,56,69,18,42,48,50,53,54,52,47,25,59,71,62,76,41,80,60,62,50,29,39,30,40,75,54,40,68,36,56,70,58,23,32,73,77,68,75,31,45,50,68,56,49,54,59,54,40,48,64,40,54,55,49,30,54,76,71,70,34,46,79,46,77,46,66,41,40,75,65,44,32,101,87,78,41,78,95